Protein AF-A0A1F9SRB5-F1 (afdb_monomer)

Structure (mmCIF, N/CA/C/O backbone):
data_AF-A0A1F9SRB5-F1
#
_entry.id   AF-A0A1F9SRB5-F1
#
loop_
_atom_site.group_PDB
_atom_site.id
_atom_site.type_symbol
_atom_site.label_atom_id
_atom_site.label_alt_id
_atom_site.label_comp_id
_atom_site.label_asym_id
_atom_site.label_entity_id
_atom_site.label_seq_id
_atom_site.pdbx_PDB_ins_code
_atom_site.Cartn_x
_atom_site.Cartn_y
_atom_site.Cartn_z
_atom_site.occupancy
_atom_site.B_iso_or_equiv
_atom_site.auth_seq_id
_atom_site.auth_comp_id
_atom_site.auth_asym_id
_atom_site.auth_atom_id
_atom_site.pdbx_PDB_model_num
ATOM 1 N N . MET A 1 1 ? -21.775 -27.330 -5.303 1.00 51.72 1 MET A N 1
ATOM 2 C CA . MET A 1 1 ? -20.428 -26.714 -5.425 1.00 51.72 1 MET A CA 1
ATOM 3 C C . MET A 1 1 ? -20.431 -25.184 -5.385 1.00 51.72 1 MET A C 1
ATOM 5 O O . MET A 1 1 ? -19.602 -24.618 -4.685 1.00 51.72 1 MET A O 1
ATOM 9 N N . THR A 1 2 ? -21.364 -24.492 -6.048 1.00 59.56 2 THR A N 1
ATOM 10 C CA . THR A 1 2 ? -21.465 -23.012 -6.063 1.00 59.56 2 THR A CA 1
ATOM 11 C C . THR A 1 2 ? -21.656 -22.352 -4.689 1.00 59.56 2 THR A C 1
ATOM 13 O O . THR A 1 2 ? -21.257 -21.205 -4.511 1.00 59.56 2 THR A O 1
ATOM 16 N N . LEU A 1 3 ? -22.227 -23.059 -3.706 1.00 59.19 3 LEU A N 1
ATOM 17 C CA . LEU A 1 3 ? -22.427 -22.556 -2.337 1.00 59.19 3 LEU A CA 1
ATOM 18 C C . LEU A 1 3 ? -21.143 -22.598 -1.483 1.00 59.19 3 LEU A C 1
ATOM 20 O O . LEU A 1 3 ? -20.939 -21.716 -0.658 1.00 59.19 3 LEU A O 1
ATOM 24 N N . MET A 1 4 ? -20.245 -23.562 -1.729 1.00 62.38 4 MET A N 1
ATOM 25 C CA . MET A 1 4 ? -18.958 -23.673 -1.021 1.00 62.38 4 MET A CA 1
ATOM 26 C C . MET A 1 4 ? -17.935 -22.641 -1.513 1.00 62.38 4 MET A C 1
ATOM 28 O O . MET A 1 4 ? -17.245 -22.035 -0.701 1.00 62.38 4 MET A O 1
ATOM 32 N N . LEU A 1 5 ? -17.888 -22.373 -2.824 1.00 65.75 5 LEU A N 1
ATOM 33 C CA . LEU A 1 5 ? -16.974 -21.382 -3.416 1.00 65.75 5 LEU A CA 1
ATOM 34 C C . LEU A 1 5 ? -17.248 -19.951 -2.925 1.00 65.75 5 LEU A C 1
ATOM 36 O O . LEU A 1 5 ? -16.314 -19.184 -2.718 1.00 65.75 5 LEU A O 1
ATOM 40 N N . LYS A 1 6 ? -18.516 -19.596 -2.678 1.00 62.84 6 LYS A N 1
ATOM 41 C CA . LYS A 1 6 ? -18.910 -18.264 -2.176 1.00 62.84 6 LYS A CA 1
ATOM 42 C C . LYS A 1 6 ? -18.473 -17.995 -0.731 1.00 62.84 6 LYS A C 1
ATOM 44 O O . LYS A 1 6 ? -18.451 -16.839 -0.321 1.00 62.84 6 LYS A O 1
ATOM 49 N N . ASN A 1 7 ? -18.117 -19.041 0.016 1.00 78.56 7 ASN A N 1
ATOM 50 C CA . ASN A 1 7 ? -17.625 -18.931 1.390 1.00 78.56 7 ASN A CA 1
ATOM 51 C C . ASN A 1 7 ? -16.094 -18.841 1.473 1.00 78.56 7 ASN A C 1
ATOM 53 O O . ASN A 1 7 ? -15.558 -18.631 2.557 1.00 78.56 7 ASN A O 1
ATOM 57 N N . ILE A 1 8 ? -15.383 -18.977 0.349 1.00 87.06 8 ILE A N 1
ATOM 58 C CA . ILE A 1 8 ? -13.931 -18.802 0.298 1.00 87.06 8 ILE A CA 1
ATOM 59 C C . ILE A 1 8 ? -13.609 -17.306 0.398 1.00 87.06 8 ILE A C 1
ATOM 61 O O . ILE A 1 8 ? -14.192 -16.491 -0.318 1.00 87.06 8 ILE A O 1
ATOM 65 N N . PHE A 1 9 ? -12.672 -16.943 1.279 1.00 88.81 9 PHE A N 1
ATOM 66 C CA . PHE A 1 9 ? -12.410 -15.548 1.649 1.00 88.81 9 PHE A CA 1
ATOM 67 C C . PHE A 1 9 ? -12.128 -14.613 0.449 1.00 88.81 9 PHE A C 1
ATOM 69 O O . PHE A 1 9 ? -12.830 -13.608 0.342 1.00 88.81 9 PHE A O 1
ATOM 76 N N . PRO A 1 10 ? -11.215 -14.926 -0.498 1.00 87.88 10 PRO A N 1
ATOM 77 C CA . PRO A 1 10 ? -11.013 -14.105 -1.700 1.00 87.88 10 PRO A CA 1
ATOM 78 C C . PRO A 1 10 ? -12.287 -13.835 -2.516 1.00 87.88 10 PRO A C 1
ATOM 80 O O . PRO A 1 10 ? -12.527 -12.714 -2.959 1.00 87.88 10 PRO A O 1
ATOM 83 N N . VAL A 1 11 ? -13.141 -14.849 -2.686 1.00 88.25 11 VAL A N 1
ATOM 84 C CA . VAL A 1 11 ? -14.403 -14.729 -3.435 1.00 88.25 11 VAL A CA 1
ATOM 85 C C . VAL A 1 11 ? -15.380 -13.847 -2.661 1.00 88.25 11 VAL 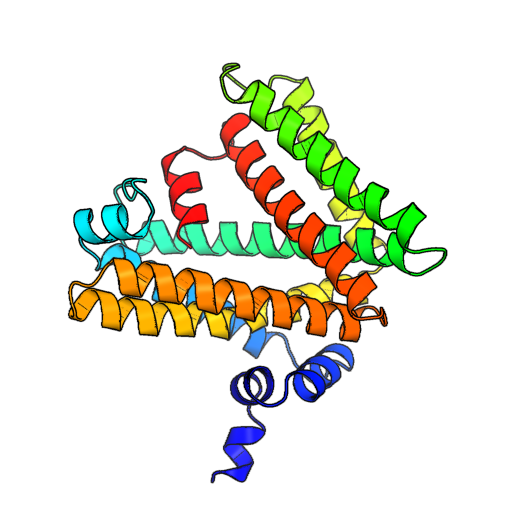A C 1
ATOM 87 O O . VAL A 1 11 ? -16.012 -12.951 -3.223 1.00 88.25 11 VAL A O 1
ATOM 90 N N . LYS A 1 12 ? -15.470 -14.055 -1.345 1.00 90.44 12 LYS A N 1
ATOM 91 C CA . LYS A 1 12 ? -16.309 -13.247 -0.462 1.00 90.44 12 LYS A CA 1
ATOM 92 C C . LYS A 1 12 ? -15.873 -11.784 -0.446 1.00 90.44 12 LYS A C 1
ATOM 94 O O . LYS A 1 12 ? -16.725 -10.908 -0.486 1.00 90.44 12 LYS A O 1
ATOM 99 N N . LEU A 1 13 ? -14.573 -11.505 -0.465 1.00 91.00 13 LEU A N 1
ATOM 100 C CA . LEU A 1 13 ? -14.032 -10.146 -0.506 1.00 91.00 13 LEU A CA 1
ATOM 101 C C . LEU A 1 13 ? -14.492 -9.364 -1.748 1.00 91.00 13 LEU A C 1
ATOM 103 O O . LEU A 1 13 ? -14.815 -8.179 -1.648 1.00 91.00 13 LEU A O 1
ATOM 107 N N . ILE A 1 14 ? -14.571 -10.029 -2.902 1.00 90.00 14 ILE A N 1
ATOM 108 C CA . ILE A 1 14 ? -15.010 -9.416 -4.162 1.00 90.00 14 ILE A CA 1
ATOM 109 C C . ILE A 1 14 ? -16.529 -9.209 -4.166 1.00 90.00 14 ILE A C 1
ATOM 111 O O . ILE A 1 14 ? -17.007 -8.100 -4.399 1.00 90.00 14 ILE A O 1
ATOM 115 N N . PHE A 1 15 ? -17.301 -10.263 -3.890 1.00 90.19 15 PHE A N 1
ATOM 116 C CA . PHE A 1 15 ? -18.754 -10.245 -4.104 1.00 90.19 15 PHE A CA 1
ATOM 117 C C . PHE A 1 15 ? -19.568 -9.821 -2.876 1.00 90.19 15 PHE A C 1
ATOM 119 O O . PHE A 1 15 ? -20.718 -9.408 -3.011 1.00 90.19 15 PHE A O 1
ATOM 126 N N . ARG A 1 16 ? -19.002 -9.940 -1.672 1.00 89.94 16 ARG A N 1
ATOM 127 C CA . ARG A 1 16 ? -19.645 -9.636 -0.382 1.00 89.94 16 ARG A CA 1
ATOM 128 C C . ARG A 1 16 ? -18.669 -8.936 0.577 1.00 89.94 16 ARG A C 1
ATOM 130 O O . ARG A 1 16 ? -18.426 -9.426 1.682 1.00 89.94 16 ARG A O 1
ATOM 137 N N . PRO A 1 17 ? -18.118 -7.770 0.190 1.00 89.19 17 PRO A N 1
ATOM 138 C CA . PRO A 1 17 ? -17.063 -7.104 0.952 1.00 89.19 17 PRO A CA 1
ATOM 139 C C . PRO A 1 17 ? -17.459 -6.780 2.394 1.00 89.19 17 PRO A C 1
ATOM 141 O O . PRO A 1 17 ? -16.623 -6.882 3.282 1.00 89.19 17 PRO A O 1
ATOM 144 N N . ALA A 1 18 ? -18.725 -6.430 2.649 1.00 87.31 18 ALA A N 1
ATOM 145 C CA . ALA A 1 18 ? -19.203 -6.168 4.006 1.00 87.31 18 ALA A CA 1
ATOM 146 C C . ALA A 1 18 ? -19.051 -7.406 4.906 1.00 87.31 18 ALA A C 1
ATOM 148 O O . ALA A 1 18 ? -18.414 -7.318 5.949 1.00 87.31 18 ALA A O 1
ATOM 149 N N . GLU A 1 19 ? -19.541 -8.570 4.461 1.00 90.06 19 GLU A N 1
ATOM 150 C CA . GLU A 1 19 ? -19.392 -9.836 5.195 1.00 90.06 19 GLU A CA 1
ATOM 151 C C . GLU A 1 19 ? -17.913 -10.201 5.391 1.00 90.06 19 GLU A C 1
ATOM 153 O O . GLU A 1 19 ? -17.512 -10.573 6.491 1.00 90.06 19 GLU A O 1
ATOM 158 N N . ALA A 1 20 ? -17.087 -10.056 4.347 1.00 92.31 20 ALA A N 1
ATOM 159 C CA . ALA A 1 20 ? -15.661 -10.379 4.409 1.00 92.31 20 ALA A CA 1
ATOM 160 C C . ALA A 1 20 ? -14.895 -9.494 5.407 1.00 92.31 20 ALA A C 1
ATOM 162 O O . ALA A 1 20 ? -14.067 -9.996 6.170 1.00 92.31 20 ALA A O 1
ATOM 163 N N . PHE A 1 21 ? -15.170 -8.185 5.430 1.00 92.38 21 PHE A N 1
ATOM 164 C CA . PHE A 1 21 ? -14.533 -7.273 6.379 1.00 92.38 21 PHE A CA 1
ATOM 165 C C . PHE A 1 21 ? -15.048 -7.477 7.803 1.00 92.38 21 PHE A C 1
ATOM 167 O O . PHE A 1 21 ? -14.239 -7.445 8.724 1.00 92.38 21 PHE A O 1
ATOM 174 N N . THR A 1 22 ? -16.334 -7.782 7.994 1.00 90.00 22 THR A N 1
ATOM 175 C CA . THR A 1 22 ? -16.882 -8.152 9.307 1.00 90.00 22 THR A CA 1
ATOM 176 C C . THR A 1 22 ? -16.222 -9.420 9.863 1.00 90.00 22 THR A C 1
ATOM 178 O O . THR A 1 22 ? -15.804 -9.455 11.018 1.00 90.00 22 THR A O 1
ATOM 181 N N . GLU A 1 23 ? -16.037 -10.459 9.044 1.00 90.56 23 GLU A N 1
ATOM 182 C CA . GLU A 1 23 ? -15.308 -11.672 9.451 1.00 90.56 23 GLU A CA 1
ATOM 183 C C . GLU A 1 23 ? -13.849 -11.393 9.819 1.00 90.56 23 GLU A C 1
ATOM 185 O O . GLU A 1 23 ? -13.313 -11.982 10.762 1.00 90.56 23 GLU A O 1
ATOM 190 N N . LEU A 1 24 ? -13.212 -10.467 9.103 1.00 91.50 24 LEU A N 1
ATOM 191 C CA . LEU A 1 24 ? -11.852 -10.032 9.384 1.00 91.50 24 LEU A CA 1
ATOM 192 C C . LEU A 1 24 ? -11.771 -9.267 10.714 1.00 91.50 24 LEU A C 1
ATOM 194 O O . LEU A 1 24 ? -10.877 -9.551 11.515 1.00 91.50 24 LEU A O 1
ATOM 198 N N . THR A 1 25 ? -12.705 -8.347 10.981 1.00 89.12 25 THR A N 1
ATOM 199 C CA . THR A 1 25 ? -12.755 -7.577 12.237 1.00 89.12 25 THR A CA 1
ATOM 200 C C . THR A 1 25 ? -13.095 -8.442 13.444 1.00 89.12 25 THR A C 1
ATOM 202 O O . THR A 1 25 ? -12.591 -8.205 14.538 1.00 89.12 25 THR A O 1
ATOM 205 N N . GLU A 1 26 ? -13.902 -9.483 13.250 1.00 89.25 26 GLU A N 1
ATOM 206 C CA . GLU A 1 26 ? -14.232 -10.463 14.290 1.00 89.25 26 GLU A CA 1
ATOM 207 C C . GLU A 1 26 ? -13.122 -11.507 14.500 1.00 89.25 26 GLU A C 1
ATOM 209 O O . GLU A 1 26 ? -13.229 -12.374 15.363 1.00 89.25 26 GLU A O 1
ATOM 214 N N . GLY A 1 27 ? -12.036 -11.442 13.722 1.00 86.00 27 GLY A N 1
ATOM 215 C CA . GLY A 1 27 ? -10.894 -12.346 13.852 1.00 86.00 27 GLY A CA 1
ATOM 216 C C . GLY A 1 27 ? -11.130 -13.751 13.293 1.00 86.00 27 GLY A C 1
ATOM 217 O O . GLY A 1 27 ? -10.262 -14.607 13.453 1.00 86.00 27 GLY A O 1
ATOM 218 N N . ARG A 1 28 ? -12.248 -13.986 12.591 1.00 88.06 28 ARG A N 1
ATOM 219 C CA . ARG A 1 28 ? -12.536 -15.264 11.916 1.00 88.06 28 ARG A CA 1
ATOM 220 C C . ARG A 1 28 ? -11.621 -15.509 10.715 1.00 88.06 28 ARG A C 1
ATOM 222 O O . ARG A 1 28 ? -11.373 -16.659 10.361 1.00 88.06 28 ARG A O 1
ATOM 229 N N . THR A 1 29 ? -11.066 -14.447 10.128 1.00 88.56 29 THR A N 1
ATOM 230 C CA . THR A 1 29 ? -10.059 -14.545 9.062 1.00 88.56 29 THR A CA 1
ATOM 231 C C . THR A 1 29 ? -8.633 -14.471 9.628 1.00 88.56 29 THR A C 1
ATOM 233 O O . THR A 1 29 ? -8.164 -13.433 10.122 1.00 88.56 29 THR A O 1
ATOM 236 N N . GLY A 1 30 ? -7.914 -15.593 9.528 1.00 90.00 30 GLY A N 1
ATOM 237 C CA . GLY A 1 30 ? -6.487 -15.694 9.850 1.00 90.00 30 GLY A CA 1
ATOM 238 C C . GLY A 1 30 ? -5.580 -14.940 8.865 1.00 90.00 30 GLY A C 1
ATOM 239 O O . GLY A 1 30 ? -6.034 -14.383 7.871 1.00 90.00 30 GLY A O 1
ATOM 240 N N . TRP A 1 31 ? -4.271 -14.929 9.130 1.00 94.06 31 TRP A N 1
ATOM 241 C CA . TRP A 1 31 ? -3.277 -14.246 8.281 1.00 94.06 31 TRP A CA 1
ATOM 242 C C . TRP A 1 31 ? -2.966 -14.962 6.962 1.00 94.06 31 TRP A C 1
ATOM 244 O O . TRP A 1 31 ? -2.452 -14.329 6.045 1.00 94.06 31 TRP A O 1
ATOM 254 N N . ALA A 1 32 ? -3.301 -16.251 6.854 1.00 94.25 32 ALA A N 1
ATOM 255 C CA . ALA A 1 32 ? -2.966 -17.070 5.692 1.00 94.25 32 ALA A CA 1
ATOM 256 C C . ALA A 1 32 ? -3.498 -16.474 4.380 1.00 94.25 32 ALA A C 1
ATOM 258 O O . ALA A 1 32 ? -2.732 -16.305 3.441 1.00 94.25 32 ALA A O 1
ATOM 259 N N . TRP A 1 33 ? -4.780 -16.095 4.329 1.00 92.88 33 TRP A N 1
ATOM 260 C CA . TRP A 1 33 ? -5.380 -15.534 3.116 1.00 92.88 33 TRP A CA 1
ATOM 261 C C . TRP A 1 33 ? -4.821 -14.158 2.723 1.00 92.88 33 TRP A C 1
ATOM 263 O O . TRP A 1 33 ? -4.398 -14.031 1.577 1.00 92.88 33 TRP A O 1
ATOM 273 N N . PRO A 1 34 ? -4.772 -13.147 3.617 1.00 94.50 34 PRO A N 1
ATOM 274 C CA . PRO A 1 34 ? -4.154 -11.861 3.298 1.00 94.50 34 PRO A CA 1
ATOM 275 C C . PRO A 1 34 ? -2.718 -11.993 2.777 1.00 94.50 34 PRO A C 1
ATOM 277 O O . PRO A 1 34 ? -2.379 -11.386 1.766 1.00 94.50 34 PRO A O 1
ATOM 280 N N . LEU A 1 35 ? -1.889 -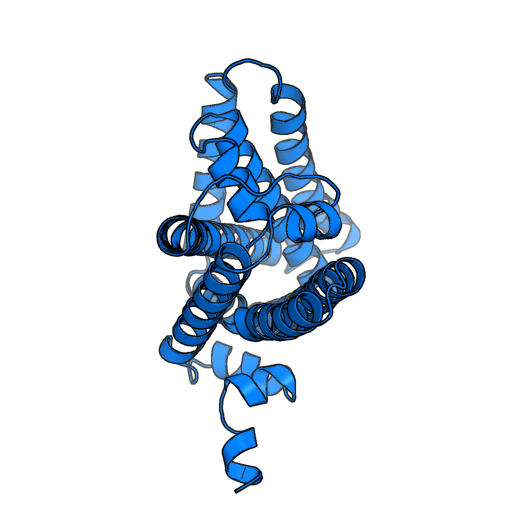12.813 3.435 1.00 95.56 35 LEU A N 1
ATOM 281 C CA . LEU A 1 35 ? -0.497 -13.019 3.030 1.00 95.56 35 LEU A CA 1
ATOM 282 C C . LEU A 1 35 ? -0.398 -13.774 1.703 1.00 95.56 35 LEU A C 1
ATOM 284 O O . LEU A 1 35 ? 0.358 -13.358 0.836 1.00 95.56 35 LEU A O 1
ATOM 288 N N . ALA A 1 36 ? -1.185 -14.836 1.512 1.00 94.38 36 ALA A N 1
ATOM 289 C CA . ALA A 1 36 ? -1.184 -15.598 0.266 1.00 94.38 36 ALA A CA 1
ATOM 290 C C . ALA A 1 36 ? -1.619 -14.742 -0.929 1.00 94.38 36 ALA A C 1
ATOM 292 O O . ALA A 1 36 ? -0.981 -14.800 -1.976 1.00 94.38 36 ALA A O 1
ATOM 293 N N . LEU A 1 37 ? -2.669 -13.926 -0.771 1.00 94.62 37 LEU A N 1
ATOM 294 C CA . LEU A 1 37 ? -3.125 -13.005 -1.814 1.00 94.62 37 LEU A CA 1
ATOM 295 C C . LEU A 1 37 ? -2.062 -11.960 -2.142 1.00 94.62 37 LEU A C 1
ATOM 297 O O . LEU A 1 37 ? -1.801 -11.717 -3.316 1.00 94.62 37 LEU A O 1
ATOM 301 N N . TYR A 1 38 ? -1.436 -11.376 -1.119 1.00 95.25 38 TYR A N 1
ATOM 302 C CA . TYR A 1 38 ? -0.356 -10.415 -1.301 1.00 95.25 38 TYR A CA 1
ATOM 303 C C . TYR A 1 38 ? 0.839 -11.030 -2.034 1.00 95.25 38 TYR A C 1
ATOM 305 O O . TYR A 1 38 ? 1.245 -10.531 -3.076 1.00 95.25 38 TYR A O 1
ATOM 313 N N . THR A 1 39 ? 1.357 -12.161 -1.553 1.00 94.19 39 THR A N 1
ATOM 314 C CA . THR A 1 39 ? 2.490 -12.838 -2.189 1.00 94.19 39 THR A CA 1
ATOM 315 C C . THR A 1 39 ? 2.162 -13.276 -3.615 1.00 94.19 39 THR A C 1
ATOM 317 O O . THR A 1 39 ? 2.989 -13.090 -4.502 1.00 94.19 39 THR A O 1
ATOM 320 N N . ALA A 1 40 ? 0.965 -13.817 -3.864 1.00 93.94 40 ALA A N 1
ATOM 321 C CA . ALA A 1 40 ? 0.547 -14.224 -5.204 1.00 93.94 40 ALA A CA 1
ATOM 322 C C . ALA A 1 40 ? 0.440 -13.035 -6.167 1.00 93.94 40 ALA A C 1
ATOM 324 O O . ALA A 1 40 ? 0.891 -13.145 -7.305 1.00 93.94 40 ALA A O 1
ATOM 325 N N . ALA A 1 41 ? -0.107 -11.903 -5.715 1.00 93.25 41 ALA A N 1
ATOM 326 C CA . ALA A 1 41 ? -0.168 -10.683 -6.512 1.00 93.25 41 ALA A CA 1
ATOM 327 C C . ALA A 1 41 ? 1.236 -10.169 -6.845 1.00 93.25 41 ALA A C 1
ATOM 329 O O . ALA A 1 41 ? 1.549 -9.982 -8.014 1.00 93.25 41 ALA A O 1
ATOM 330 N N . THR A 1 42 ? 2.125 -10.060 -5.852 1.00 92.12 42 THR A N 1
ATOM 331 C CA . THR A 1 42 ? 3.508 -9.617 -6.076 1.00 92.12 42 THR A CA 1
ATOM 332 C C . THR A 1 42 ? 4.264 -10.547 -7.026 1.00 92.12 42 THR A C 1
ATOM 334 O O . THR A 1 42 ? 5.015 -10.075 -7.877 1.00 92.12 42 THR A O 1
ATOM 337 N N . LEU A 1 43 ? 4.062 -11.867 -6.920 1.00 93.12 43 LEU A N 1
ATOM 338 C CA . LEU A 1 43 ? 4.634 -12.843 -7.853 1.00 93.12 43 LEU A CA 1
ATOM 339 C C . LEU A 1 43 ? 4.101 -12.643 -9.276 1.00 93.12 43 LEU A C 1
ATOM 341 O O . LEU A 1 43 ? 4.889 -12.657 -10.219 1.00 93.12 43 LEU A O 1
ATOM 345 N N . ALA A 1 44 ? 2.790 -12.446 -9.431 1.00 91.25 44 ALA A N 1
ATOM 346 C CA . ALA A 1 44 ? 2.168 -12.211 -10.729 1.00 91.25 44 ALA A CA 1
ATOM 347 C C . ALA A 1 44 ? 2.692 -10.921 -11.374 1.00 91.25 44 ALA A C 1
ATOM 349 O O . ALA A 1 44 ? 3.096 -10.945 -12.534 1.00 91.25 44 ALA A O 1
ATOM 350 N N . THR A 1 45 ? 2.775 -9.829 -10.614 1.00 89.69 45 THR A N 1
ATOM 351 C CA . THR A 1 45 ? 3.316 -8.555 -11.098 1.00 89.69 45 THR A CA 1
ATOM 352 C C . THR A 1 45 ? 4.799 -8.670 -11.444 1.00 89.69 45 THR A C 1
ATOM 354 O O . THR A 1 45 ? 5.212 -8.237 -12.515 1.00 89.69 45 THR A O 1
ATOM 357 N N . ALA A 1 46 ? 5.611 -9.323 -10.605 1.00 90.94 46 ALA A N 1
ATOM 358 C CA . ALA A 1 46 ? 7.028 -9.544 -10.899 1.00 90.94 46 ALA A CA 1
ATOM 359 C C . ALA A 1 46 ? 7.229 -10.395 -12.165 1.00 90.94 46 ALA A C 1
ATOM 361 O O . ALA A 1 46 ? 8.142 -10.127 -12.946 1.00 90.94 46 ALA A O 1
ATOM 362 N N . ALA A 1 47 ? 6.382 -11.407 -12.380 1.00 91.06 47 ALA A N 1
ATOM 363 C CA . ALA A 1 47 ? 6.405 -12.228 -13.588 1.00 91.06 47 ALA A CA 1
ATOM 364 C C . ALA A 1 47 ? 5.995 -11.423 -14.825 1.00 91.06 47 ALA A C 1
ATOM 366 O O . ALA A 1 47 ? 6.660 -11.518 -15.853 1.00 91.06 47 ALA A O 1
ATOM 367 N N . LEU A 1 48 ? 4.950 -10.598 -14.714 1.00 89.06 48 LEU A N 1
ATOM 368 C CA . LEU A 1 48 ? 4.488 -9.738 -15.798 1.00 89.06 48 LEU A CA 1
ATOM 369 C C . LEU A 1 48 ? 5.556 -8.715 -16.197 1.00 89.06 48 LEU A C 1
ATOM 371 O O . LEU A 1 48 ? 5.877 -8.610 -17.376 1.00 89.06 48 LEU A O 1
ATOM 375 N N . LEU A 1 49 ? 6.160 -8.028 -15.224 1.00 87.81 49 LEU A N 1
ATOM 376 C CA . LEU A 1 49 ? 7.242 -7.071 -15.467 1.00 87.81 49 LEU A CA 1
ATOM 377 C C . LEU A 1 49 ? 8.479 -7.737 -16.081 1.00 87.81 49 LEU A C 1
ATOM 379 O O . LEU A 1 49 ? 9.129 -7.145 -16.932 1.00 87.81 49 LEU A O 1
ATOM 383 N N . ALA A 1 50 ? 8.804 -8.967 -15.673 1.00 89.75 50 ALA A N 1
ATOM 384 C CA . ALA A 1 50 ? 9.936 -9.707 -16.231 1.00 89.75 50 ALA A CA 1
ATOM 385 C C . ALA A 1 50 ? 9.681 -10.239 -17.650 1.00 89.75 50 ALA A C 1
ATOM 387 O O . ALA A 1 50 ? 10.636 -10.463 -18.390 1.00 89.75 50 ALA A O 1
ATOM 388 N N . ALA A 1 51 ? 8.419 -10.481 -18.014 1.00 89.31 51 ALA A N 1
ATOM 389 C CA . ALA A 1 51 ? 8.035 -11.013 -19.318 1.00 89.31 51 ALA A CA 1
ATOM 390 C C . ALA A 1 51 ? 7.695 -9.922 -20.347 1.00 89.31 51 ALA A C 1
ATOM 392 O O . ALA A 1 51 ? 7.807 -10.162 -21.549 1.00 89.31 51 ALA A O 1
ATOM 393 N N . ALA A 1 52 ? 7.250 -8.746 -19.901 1.00 87.38 52 ALA A N 1
ATOM 394 C CA . ALA A 1 52 ? 6.838 -7.665 -20.783 1.00 87.38 52 ALA A CA 1
ATOM 395 C C . ALA A 1 52 ? 8.047 -6.987 -21.465 1.00 87.38 52 ALA A C 1
ATOM 397 O O . ALA A 1 52 ? 9.030 -6.665 -20.794 1.00 87.38 52 ALA A O 1
ATOM 398 N N . PRO A 1 53 ? 7.983 -6.707 -22.781 1.00 87.75 53 PRO A N 1
ATOM 399 C CA . PRO A 1 53 ? 8.975 -5.881 -23.461 1.00 87.75 53 PRO A CA 1
ATOM 400 C C . PRO A 1 53 ? 9.066 -4.484 -22.839 1.00 87.75 53 PRO A C 1
ATOM 402 O O . PRO A 1 53 ? 8.050 -3.905 -22.448 1.00 87.75 53 PRO A O 1
ATOM 405 N N . ALA A 1 54 ? 10.269 -3.905 -22.814 1.00 83.38 54 ALA A N 1
ATOM 406 C CA . ALA A 1 54 ? 10.490 -2.575 -22.244 1.00 83.38 54 ALA A CA 1
ATOM 407 C C . ALA A 1 54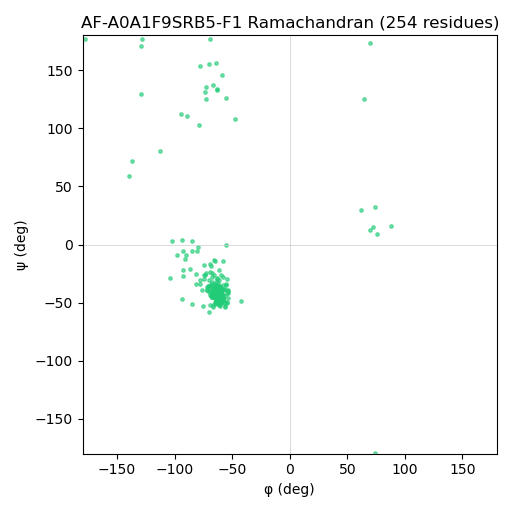 ? 9.617 -1.496 -22.908 1.00 83.38 54 ALA A C 1
ATOM 409 O O . ALA A 1 54 ? 9.040 -0.665 -22.215 1.00 83.38 54 ALA A O 1
ATOM 410 N N . GLU A 1 55 ? 9.446 -1.580 -24.229 1.00 85.69 55 GLU A N 1
ATOM 411 C CA . GLU A 1 55 ? 8.607 -0.683 -25.037 1.00 85.69 55 GLU A CA 1
ATOM 412 C C . GLU A 1 55 ? 7.127 -0.737 -24.623 1.00 85.69 55 GLU A C 1
ATOM 414 O O . GLU A 1 55 ? 6.449 0.288 -24.557 1.00 85.69 55 GLU A O 1
ATOM 419 N N . PHE A 1 56 ? 6.626 -1.934 -24.295 1.00 86.31 56 PHE A N 1
ATOM 420 C CA . PHE A 1 56 ? 5.253 -2.118 -23.827 1.00 86.31 56 PHE A CA 1
ATOM 421 C C . PHE A 1 56 ? 5.049 -1.456 -22.463 1.00 86.31 56 PHE A C 1
ATOM 423 O O . PHE A 1 56 ? 4.060 -0.754 -22.245 1.00 86.31 56 PHE A O 1
ATOM 430 N N . LEU A 1 57 ? 6.000 -1.662 -21.550 1.00 81.94 57 LEU A N 1
ATOM 431 C CA . LEU A 1 57 ? 5.955 -1.077 -20.215 1.00 81.94 57 LEU A CA 1
ATOM 432 C C . LEU A 1 57 ? 6.105 0.444 -20.259 1.00 81.94 57 LEU A C 1
ATOM 434 O O . LEU A 1 57 ? 5.371 1.121 -19.554 1.00 81.94 57 LEU A O 1
ATOM 438 N N . GLU A 1 58 ? 6.983 0.984 -21.104 1.00 82.38 58 GLU A N 1
ATOM 439 C CA . GLU A 1 58 ? 7.170 2.429 -21.276 1.00 82.38 58 GLU A CA 1
ATOM 440 C C . GLU A 1 58 ? 5.902 3.112 -21.816 1.00 82.38 58 GLU A C 1
ATOM 442 O O . GLU A 1 58 ? 5.477 4.150 -21.298 1.00 82.38 58 GLU A O 1
ATOM 447 N N . ALA A 1 59 ? 5.240 2.492 -22.800 1.00 82.06 59 ALA A N 1
ATOM 448 C CA . ALA A 1 59 ? 3.959 2.965 -23.319 1.00 82.06 59 ALA A CA 1
ATOM 449 C C . ALA A 1 59 ? 2.843 2.893 -22.256 1.00 82.06 59 ALA A C 1
ATOM 451 O O . ALA A 1 59 ? 2.036 3.816 -22.127 1.00 82.06 59 ALA A O 1
ATOM 452 N N . GLY A 1 60 ? 2.818 1.825 -21.450 1.00 74.81 60 GLY A N 1
ATOM 453 C CA . GLY A 1 60 ? 1.837 1.631 -20.379 1.00 74.81 60 GLY A CA 1
ATOM 454 C C . GLY A 1 60 ? 2.063 2.505 -19.135 1.00 74.81 60 GLY A C 1
ATOM 455 O O . GLY A 1 60 ? 1.098 2.876 -18.467 1.00 74.81 60 GLY A O 1
ATOM 456 N N . SER A 1 61 ? 3.312 2.872 -18.831 1.00 67.94 61 SER A N 1
ATOM 457 C CA . SER A 1 61 ? 3.723 3.584 -17.607 1.00 67.94 61 SER A CA 1
ATOM 458 C C . SER A 1 61 ? 3.774 5.111 -17.749 1.00 67.94 61 SER A C 1
ATOM 460 O O . SER A 1 61 ? 4.170 5.807 -16.813 1.00 67.94 61 SER A O 1
ATOM 462 N N . GLY A 1 62 ? 3.378 5.655 -18.905 1.00 64.31 62 GLY A N 1
ATOM 463 C CA . GLY A 1 62 ? 3.443 7.095 -19.169 1.00 64.31 62 GLY A CA 1
ATOM 464 C C . GLY A 1 62 ? 4.864 7.612 -19.414 1.00 64.31 62 GLY A C 1
ATOM 465 O O . GLY A 1 62 ? 5.151 8.757 -19.069 1.00 64.31 62 GLY A O 1
ATOM 466 N N . GLY A 1 63 ? 5.738 6.786 -20.001 1.00 59.78 63 GLY A N 1
ATOM 467 C CA . GLY A 1 63 ? 7.096 7.174 -20.394 1.00 59.78 63 GLY A CA 1
ATOM 468 C C . GLY A 1 63 ? 8.157 6.998 -19.306 1.00 59.78 63 GLY A C 1
ATOM 469 O O . GLY A 1 63 ? 9.238 7.574 -19.412 1.00 59.78 63 GLY A O 1
ATOM 470 N N . LEU A 1 64 ? 7.872 6.234 -18.245 1.00 61.53 64 LEU A N 1
ATOM 471 C CA . LEU A 1 64 ? 8.893 5.825 -17.280 1.00 61.53 64 LEU A CA 1
ATOM 472 C C . LEU A 1 64 ? 9.513 4.504 -17.757 1.00 61.53 64 LEU A C 1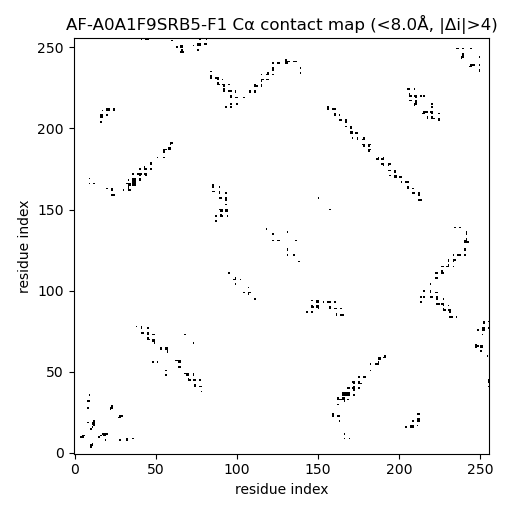
ATOM 474 O O . LEU A 1 64 ? 8.825 3.478 -17.713 1.00 61.53 64 LEU A O 1
ATOM 478 N N . PRO A 1 65 ? 10.783 4.494 -18.205 1.00 62.38 65 PRO A N 1
ATOM 479 C CA . PRO A 1 65 ? 11.410 3.265 -18.666 1.00 62.38 65 PRO A CA 1
ATOM 480 C C . PRO A 1 65 ? 11.491 2.273 -17.497 1.00 62.38 65 PRO A C 1
ATOM 482 O O . PRO A 1 65 ? 11.900 2.666 -16.397 1.00 62.38 65 PRO A O 1
ATOM 485 N N . PRO A 1 66 ? 11.105 0.999 -17.692 1.00 66.19 66 PRO A N 1
ATOM 486 C CA . PRO A 1 66 ? 11.255 0.003 -16.648 1.00 66.19 66 PRO A CA 1
ATOM 487 C C . PRO A 1 66 ? 12.748 -0.162 -16.342 1.00 66.19 66 PRO A C 1
ATOM 489 O O . PRO A 1 66 ? 13.570 -0.271 -17.257 1.00 66.19 66 PRO A O 1
ATOM 492 N N . PRO A 1 67 ? 13.142 -0.180 -15.065 1.00 69.94 67 PRO A N 1
ATOM 493 C CA . PRO A 1 67 ? 14.534 -0.387 -14.720 1.00 69.94 67 PRO A CA 1
ATOM 494 C C . PRO A 1 67 ? 14.948 -1.805 -15.111 1.00 69.94 67 PRO A C 1
ATOM 496 O O . PRO A 1 67 ? 14.216 -2.778 -14.890 1.00 69.94 67 PRO A O 1
ATOM 499 N N . ALA A 1 68 ? 16.146 -1.911 -15.687 1.00 71.31 68 ALA A N 1
ATOM 500 C CA . ALA A 1 68 ? 16.716 -3.184 -16.095 1.00 71.31 68 ALA A CA 1
ATOM 501 C C . ALA A 1 68 ? 16.759 -4.150 -14.903 1.00 71.31 68 ALA A C 1
ATOM 503 O O . ALA A 1 68 ? 17.292 -3.834 -13.837 1.00 71.31 68 ALA A O 1
ATOM 504 N N . GLY A 1 69 ? 16.179 -5.330 -15.082 1.00 77.19 69 GLY A N 1
ATOM 505 C CA . GLY A 1 69 ? 16.075 -6.333 -14.039 1.00 77.19 69 GLY A CA 1
ATOM 506 C C . GLY A 1 69 ? 15.402 -7.595 -14.552 1.00 77.19 69 GLY A C 1
ATOM 507 O O . GLY A 1 69 ? 14.984 -7.680 -15.702 1.00 77.19 69 GLY A O 1
ATOM 508 N N . GLY A 1 70 ? 15.325 -8.595 -13.684 1.00 86.50 70 GLY A N 1
ATOM 509 C CA . GLY A 1 70 ? 14.583 -9.822 -13.944 1.00 86.50 70 GLY A CA 1
ATOM 510 C 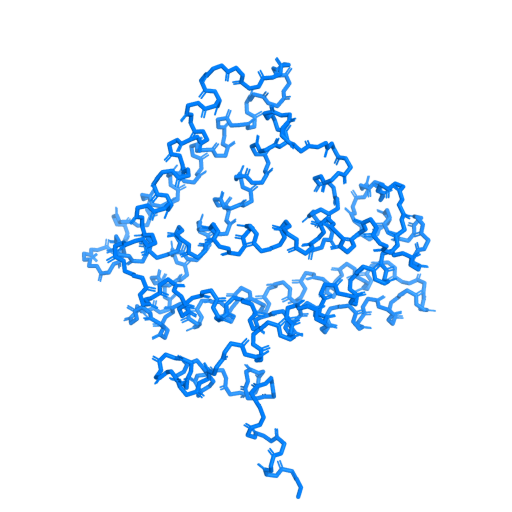C . GLY A 1 70 ? 13.637 -10.127 -12.795 1.00 86.50 70 GLY A C 1
ATOM 511 O O . GLY A 1 70 ? 13.658 -9.457 -11.761 1.00 86.50 70 GLY A O 1
ATOM 512 N N . PHE A 1 71 ? 12.862 -11.198 -12.950 1.00 89.44 71 PHE A N 1
ATOM 513 C CA . PHE A 1 71 ? 11.855 -11.647 -11.987 1.00 89.44 71 PHE A CA 1
ATOM 514 C C . PHE A 1 71 ? 12.314 -11.576 -10.521 1.00 89.44 71 PHE A C 1
ATOM 516 O O . PHE A 1 71 ? 11.619 -11.009 -9.682 1.00 89.44 71 PHE A O 1
ATOM 523 N N . ALA A 1 72 ? 13.504 -12.102 -10.210 1.00 90.44 72 ALA A N 1
ATOM 524 C CA . ALA A 1 72 ? 14.026 -12.122 -8.844 1.00 90.44 72 ALA A CA 1
ATOM 525 C C . ALA A 1 72 ? 14.260 -10.712 -8.274 1.00 90.44 72 ALA A C 1
ATOM 527 O O . ALA A 1 72 ? 13.942 -10.464 -7.114 1.00 90.44 72 ALA A O 1
ATOM 528 N N . VAL A 1 73 ? 14.769 -9.778 -9.085 1.00 87.12 73 VAL A N 1
ATOM 529 C CA . VAL A 1 73 ? 15.004 -8.382 -8.673 1.00 87.12 73 VAL A CA 1
ATOM 530 C C . VAL A 1 73 ? 13.678 -7.688 -8.380 1.00 87.12 73 VAL A C 1
ATOM 532 O O . VAL A 1 73 ? 13.551 -7.006 -7.363 1.00 87.12 73 VAL A O 1
ATOM 535 N N . TYR A 1 74 ? 12.681 -7.897 -9.240 1.00 87.31 74 TYR A N 1
ATOM 536 C CA . TYR A 1 74 ? 11.349 -7.318 -9.087 1.00 87.31 74 TYR A CA 1
ATOM 537 C C . TYR A 1 74 ? 10.632 -7.893 -7.866 1.00 87.31 74 TYR A C 1
ATOM 539 O O . TYR A 1 74 ? 10.100 -7.139 -7.060 1.00 87.31 74 TYR A O 1
ATOM 547 N N . LEU A 1 75 ? 10.715 -9.205 -7.643 1.00 88.69 75 LEU A N 1
ATOM 548 C CA . LEU A 1 75 ? 10.124 -9.856 -6.477 1.00 88.69 75 LEU A CA 1
ATOM 549 C C . LEU A 1 75 ? 10.772 -9.403 -5.159 1.00 88.69 75 LEU A C 1
ATOM 551 O O . LEU A 1 75 ? 10.066 -9.036 -4.221 1.00 88.69 75 LEU A O 1
ATOM 555 N N . ILE A 1 76 ? 12.108 -9.411 -5.084 1.00 88.62 76 ILE A N 1
ATOM 556 C CA . ILE A 1 76 ? 12.859 -9.034 -3.873 1.00 88.62 76 ILE A CA 1
ATOM 557 C C . ILE A 1 76 ? 12.704 -7.543 -3.563 1.00 88.62 76 ILE A C 1
ATOM 559 O O . ILE A 1 76 ? 12.823 -7.153 -2.409 1.00 88.62 76 ILE A O 1
ATOM 563 N N . THR A 1 77 ? 12.410 -6.714 -4.563 1.00 85.06 77 THR A N 1
ATOM 564 C CA . THR A 1 77 ? 12.152 -5.282 -4.375 1.00 85.06 77 THR A CA 1
ATOM 565 C C . THR A 1 77 ? 10.692 -5.011 -4.008 1.00 85.06 77 THR A C 1
ATOM 567 O O . THR A 1 77 ? 10.407 -4.348 -3.009 1.00 85.06 77 THR A O 1
ATOM 570 N N . GLY A 1 78 ? 9.761 -5.553 -4.793 1.00 83.44 78 GLY A N 1
ATOM 571 C CA . GLY A 1 78 ? 8.327 -5.309 -4.666 1.00 83.44 78 GLY A CA 1
ATOM 572 C C . GLY A 1 78 ? 7.727 -5.871 -3.384 1.00 83.44 78 GLY A C 1
ATOM 573 O O . GLY A 1 78 ? 6.882 -5.230 -2.766 1.00 83.44 78 GLY A O 1
ATOM 574 N N . LEU A 1 79 ? 8.189 -7.040 -2.932 1.00 88.50 79 LEU A N 1
ATOM 575 C CA . LEU A 1 79 ? 7.646 -7.690 -1.739 1.00 88.50 79 LEU A CA 1
ATOM 576 C C . LEU A 1 79 ? 7.935 -6.914 -0.436 1.00 88.50 79 LEU A C 1
ATOM 578 O O . LEU A 1 79 ? 7.002 -6.596 0.296 1.00 88.50 79 LEU A O 1
ATOM 582 N N . PRO A 1 80 ? 9.181 -6.547 -0.093 1.00 88.94 80 PRO A N 1
ATOM 583 C CA . PRO A 1 80 ? 9.418 -5.729 1.093 1.00 88.94 80 PRO A CA 1
ATOM 584 C C . PRO A 1 80 ? 8.926 -4.288 0.918 1.00 88.94 80 PRO A C 1
ATOM 586 O O . PRO A 1 80 ? 8.424 -3.708 1.881 1.00 88.94 80 PRO A O 1
ATOM 589 N N . GLY A 1 81 ? 9.028 -3.707 -0.282 1.00 86.94 81 GLY A N 1
ATOM 590 C CA . GLY A 1 81 ? 8.583 -2.334 -0.520 1.00 86.94 81 GLY A CA 1
ATOM 591 C C . GLY A 1 81 ? 7.065 -2.172 -0.421 1.00 86.94 81 GLY A C 1
ATOM 592 O O . GLY A 1 81 ? 6.593 -1.277 0.280 1.00 86.94 81 GLY A O 1
ATOM 593 N N . GLY A 1 82 ? 6.293 -3.084 -1.017 1.00 89.06 82 GLY A N 1
ATOM 594 C CA . GLY A 1 82 ? 4.835 -3.099 -0.898 1.00 89.06 82 GLY A CA 1
ATOM 595 C C . GLY A 1 82 ? 4.365 -3.361 0.537 1.00 89.06 82 GLY A C 1
ATOM 596 O O . GLY A 1 82 ? 3.418 -2.722 0.998 1.00 89.06 82 GLY A O 1
ATOM 597 N N . LEU A 1 83 ? 5.061 -4.219 1.296 1.00 93.12 83 LEU A N 1
ATOM 598 C CA . LEU A 1 83 ? 4.795 -4.394 2.728 1.00 93.12 83 LEU A CA 1
ATOM 599 C C . LEU A 1 83 ? 5.068 -3.111 3.514 1.00 93.12 83 LEU A C 1
ATOM 601 O O . LEU A 1 83 ? 4.223 -2.698 4.307 1.00 93.12 83 LEU A O 1
ATOM 605 N N . ALA A 1 84 ? 6.215 -2.462 3.295 1.00 91.88 84 ALA A N 1
ATOM 606 C CA . ALA A 1 84 ? 6.550 -1.206 3.960 1.00 91.88 84 ALA A CA 1
ATOM 607 C C . ALA A 1 84 ? 5.495 -0.126 3.672 1.00 91.88 84 ALA A C 1
ATOM 609 O O . ALA A 1 84 ? 5.026 0.541 4.597 1.00 91.88 84 ALA A O 1
ATOM 610 N N . PHE A 1 85 ? 5.055 -0.021 2.414 1.00 92.19 85 PHE A N 1
ATOM 611 C CA . PHE A 1 85 ? 3.970 0.865 2.008 1.00 92.19 85 PHE A CA 1
ATOM 612 C C . PHE A 1 85 ? 2.656 0.531 2.725 1.00 92.19 85 PHE A C 1
ATOM 614 O O . PHE A 1 85 ? 2.015 1.426 3.280 1.00 92.19 85 PHE A O 1
ATOM 621 N N . ALA A 1 86 ? 2.260 -0.745 2.761 1.00 94.06 86 ALA A N 1
ATOM 622 C CA . ALA A 1 86 ? 1.028 -1.192 3.405 1.00 94.06 86 ALA A CA 1
ATOM 623 C C . ALA A 1 86 ? 1.039 -0.920 4.917 1.00 94.06 86 ALA A C 1
ATOM 625 O O . ALA A 1 86 ? 0.077 -0.363 5.451 1.00 94.06 86 ALA A O 1
ATOM 626 N N . PHE A 1 87 ? 2.134 -1.254 5.607 1.00 95.31 87 PHE A N 1
ATOM 627 C CA . PHE A 1 87 ? 2.289 -1.005 7.040 1.00 95.31 87 PHE A CA 1
ATOM 628 C C . PHE A 1 87 ? 2.245 0.491 7.356 1.00 95.31 87 PHE A C 1
ATOM 630 O O . PHE A 1 87 ? 1.476 0.913 8.221 1.00 95.31 87 PHE A O 1
ATOM 637 N N . PHE A 1 88 ? 3.001 1.311 6.623 1.00 95.25 88 PHE A N 1
ATOM 638 C CA . PHE A 1 88 ? 3.021 2.755 6.843 1.00 95.25 88 PHE A CA 1
ATOM 639 C C . PHE A 1 88 ? 1.660 3.403 6.533 1.00 95.25 88 PHE A C 1
ATOM 641 O O . PHE A 1 88 ? 1.156 4.198 7.330 1.00 95.25 88 PHE A O 1
ATOM 648 N N . SER A 1 89 ? 1.004 2.995 5.441 1.00 96.19 89 SER A N 1
ATOM 649 C CA . SER A 1 89 ? -0.355 3.435 5.090 1.00 96.19 89 SER A CA 1
ATOM 650 C C . SER A 1 89 ? -1.360 3.102 6.189 1.00 96.19 89 SER A C 1
ATOM 652 O O . SER A 1 89 ? -2.135 3.961 6.607 1.00 96.19 89 SER A O 1
ATOM 654 N N . CYS A 1 90 ? -1.348 1.866 6.696 1.00 97.00 90 CYS A N 1
ATOM 655 C CA . CYS A 1 90 ? -2.274 1.429 7.741 1.00 97.00 90 CYS A CA 1
ATOM 656 C C . CYS A 1 90 ? -2.014 2.138 9.075 1.00 97.00 90 CYS A C 1
ATOM 658 O O . CYS A 1 90 ? -2.960 2.444 9.805 1.00 97.00 90 CYS A O 1
ATOM 660 N N . ALA A 1 91 ? -0.755 2.439 9.388 1.00 96.31 91 ALA A N 1
ATOM 661 C CA . ALA A 1 91 ? -0.377 3.195 10.573 1.00 96.31 91 ALA A CA 1
ATOM 662 C C . ALA A 1 91 ? -0.926 4.632 10.521 1.00 96.31 91 ALA A C 1
ATOM 664 O O . ALA A 1 91 ? -1.614 5.069 11.449 1.00 96.31 91 ALA A O 1
ATOM 665 N N . LEU A 1 92 ? -0.720 5.334 9.398 1.00 95.75 92 LEU A N 1
ATOM 666 C CA . LEU A 1 92 ? -1.300 6.660 9.165 1.00 95.75 92 LEU A CA 1
ATOM 667 C C . LEU A 1 92 ? -2.828 6.625 9.188 1.00 95.75 92 LEU A C 1
ATOM 669 O O . LEU A 1 92 ? -3.450 7.455 9.847 1.00 95.75 92 LEU A O 1
ATOM 673 N N . LEU A 1 93 ? -3.436 5.639 8.526 1.00 96.50 93 LEU A N 1
ATOM 674 C CA . LEU A 1 93 ? -4.885 5.459 8.495 1.00 96.50 93 LEU A CA 1
ATOM 675 C C . LEU A 1 93 ? -5.461 5.281 9.902 1.00 96.50 93 LEU A C 1
ATOM 677 O O . LEU A 1 93 ? -6.456 5.918 10.235 1.00 96.50 93 LEU A O 1
ATOM 681 N N . THR A 1 94 ? -4.815 4.480 10.750 1.00 95.75 94 THR A N 1
ATOM 682 C CA . THR A 1 94 ? -5.215 4.291 12.154 1.00 95.75 94 THR A CA 1
ATOM 683 C C . THR A 1 94 ? -5.155 5.616 12.923 1.00 95.75 94 THR A C 1
ATOM 685 O O . THR A 1 94 ? -6.108 5.995 13.612 1.00 95.75 94 THR A O 1
ATOM 688 N N . GLY A 1 95 ? -4.069 6.376 12.744 1.00 92.25 95 GLY A N 1
ATOM 689 C CA . GLY A 1 95 ? -3.896 7.699 13.344 1.00 92.25 95 GLY A CA 1
ATOM 690 C C . GLY A 1 95 ? -4.964 8.694 12.890 1.00 92.25 95 GLY A C 1
ATOM 691 O O . GLY A 1 95 ? -5.657 9.288 13.721 1.00 92.25 95 GLY A O 1
ATOM 692 N N . PHE A 1 96 ? -5.160 8.838 11.581 1.00 94.44 96 PHE A N 1
ATOM 693 C CA . PHE A 1 96 ? -6.150 9.743 10.997 1.00 94.44 96 PHE A CA 1
ATOM 694 C C . PHE A 1 96 ? -7.580 9.342 11.353 1.00 94.44 96 PHE A C 1
ATOM 696 O O . PHE A 1 96 ? -8.388 10.210 11.685 1.00 94.44 96 PHE A O 1
ATOM 703 N N . ALA A 1 97 ? -7.889 8.045 11.385 1.00 93.56 97 ALA A N 1
ATOM 704 C CA . ALA A 1 97 ? -9.184 7.548 11.829 1.00 93.56 97 ALA A CA 1
ATOM 705 C C . ALA A 1 97 ? -9.486 7.964 13.276 1.00 93.56 97 ALA A C 1
ATOM 707 O O . ALA A 1 97 ? -10.607 8.377 13.575 1.00 93.56 97 ALA A O 1
ATOM 708 N N . SER A 1 98 ? -8.488 7.932 14.168 1.00 91.56 98 SER A N 1
ATOM 709 C CA . SER A 1 98 ? -8.661 8.377 15.558 1.00 91.56 98 SER A CA 1
ATOM 710 C C . SER A 1 98 ? -8.999 9.873 15.656 1.00 91.56 98 SER A C 1
ATOM 712 O O . SER A 1 98 ? -9.913 10.258 16.389 1.00 91.56 98 SER A O 1
ATOM 714 N N . VAL A 1 99 ? -8.336 10.715 14.854 1.00 89.88 99 VAL A N 1
ATOM 715 C CA . VAL A 1 99 ? -8.598 12.162 14.766 1.00 89.88 99 VAL A CA 1
ATOM 716 C C . VAL A 1 99 ? -9.990 12.423 14.199 1.00 89.88 99 VAL A C 1
ATOM 718 O O . VAL A 1 99 ? -10.725 13.284 14.687 1.00 89.88 99 VAL A O 1
ATOM 721 N N . LEU A 1 100 ? -10.382 11.662 13.183 1.00 91.81 100 LEU A N 1
ATOM 722 C CA . LEU A 1 100 ? -11.647 11.821 12.480 1.00 91.81 100 LEU A CA 1
ATOM 723 C C . LEU A 1 100 ? -12.814 11.102 13.163 1.00 91.81 100 LEU A C 1
ATOM 725 O O . LEU A 1 100 ? -13.923 11.161 12.642 1.00 91.81 100 LEU A O 1
ATOM 729 N N . ARG A 1 101 ? -12.624 10.470 14.326 1.00 90.31 101 ARG A N 1
ATOM 730 C CA . ARG A 1 101 ? -13.692 9.735 15.025 1.00 90.31 101 ARG A CA 1
ATOM 731 C C . ARG A 1 101 ? -14.789 10.639 15.578 1.00 90.31 101 ARG A C 1
ATOM 733 O O . ARG A 1 101 ? -15.954 10.261 15.583 1.00 90.31 101 ARG A O 1
ATOM 740 N N . THR A 1 102 ? -14.439 11.846 16.013 1.00 86.62 102 THR A N 1
ATOM 741 C CA . THR A 1 102 ? -15.365 12.774 16.681 1.00 86.62 102 THR A CA 1
ATOM 742 C C . THR A 1 102 ? -15.343 14.167 16.049 1.00 86.62 102 THR A C 1
ATOM 744 O O . THR A 1 102 ? -14.520 14.462 15.182 1.00 86.62 102 THR A O 1
ATOM 747 N N . GLY A 1 103 ? -16.277 15.033 16.451 1.00 86.50 103 GLY A N 1
ATOM 748 C CA . GLY A 1 103 ? -16.341 16.434 16.016 1.00 86.50 103 GLY A CA 1
ATOM 749 C C . GLY A 1 103 ? -16.834 16.645 14.579 1.00 86.50 103 GLY A C 1
ATOM 750 O O . GLY A 1 103 ? -17.174 15.699 13.865 1.00 86.50 103 GLY A O 1
ATOM 751 N N . ARG A 1 104 ? -16.894 17.912 14.146 1.00 85.44 104 ARG A N 1
ATOM 752 C CA . ARG A 1 104 ? -17.344 18.288 12.795 1.00 85.44 104 ARG A CA 1
ATOM 753 C C . ARG A 1 104 ? -16.291 17.918 11.755 1.00 85.44 104 ARG A C 1
ATOM 755 O O . ARG A 1 104 ? -15.151 18.366 11.843 1.00 85.44 104 ARG A O 1
ATOM 762 N N . LEU A 1 105 ? -16.698 17.142 10.751 1.00 82.88 105 LEU A N 1
ATOM 763 C CA . LEU A 1 105 ? -15.800 16.629 9.716 1.00 82.88 105 LEU A CA 1
ATOM 764 C C . LEU A 1 105 ? -15.075 17.761 8.972 1.00 82.88 105 LEU A C 1
ATOM 766 O O . LEU A 1 105 ? -13.856 17.721 8.867 1.00 82.88 105 LEU A O 1
ATOM 770 N N . MET A 1 106 ? -15.797 18.814 8.571 1.00 83.88 106 MET A N 1
ATOM 771 C CA . MET A 1 106 ? -15.235 19.963 7.838 1.00 83.88 106 MET A CA 1
ATOM 772 C C . MET A 1 106 ? -14.048 20.634 8.544 1.00 83.88 106 MET A C 1
ATOM 774 O O . MET A 1 106 ? -13.167 21.155 7.876 1.00 83.88 106 MET A O 1
ATOM 778 N N . LEU A 1 107 ? -13.998 20.595 9.880 1.00 83.31 107 LEU A N 1
ATOM 779 C CA . LEU A 1 107 ? -12.900 21.183 10.655 1.00 83.31 107 LEU A CA 1
ATOM 780 C C . LEU A 1 107 ? -11.722 20.223 10.840 1.00 83.31 107 LEU A C 1
ATOM 782 O O . LEU A 1 107 ? -10.617 20.662 11.139 1.00 83.31 107 LEU A O 1
ATOM 786 N N . ARG A 1 108 ? -11.947 18.913 10.693 1.00 86.38 108 ARG A N 1
ATOM 787 C CA . ARG A 1 108 ? -10.933 17.890 10.973 1.00 86.38 108 ARG A CA 1
ATOM 788 C C . ARG A 1 108 ? -10.300 17.281 9.732 1.00 86.38 108 ARG A C 1
ATOM 790 O O . ARG A 1 108 ? -9.140 16.912 9.814 1.00 86.38 108 ARG A O 1
ATOM 797 N N . VAL A 1 109 ? -11.001 17.209 8.598 1.00 86.62 109 VAL A N 1
ATOM 798 C CA . VAL A 1 109 ? -10.422 16.747 7.316 1.00 86.62 109 VAL A CA 1
ATOM 799 C C . VAL A 1 109 ? -9.213 17.571 6.865 1.00 86.62 109 VAL A C 1
ATOM 801 O O . VAL A 1 109 ? -8.254 16.966 6.374 1.00 86.62 109 VAL A O 1
ATOM 804 N N . PRO A 1 110 ? -9.186 18.909 7.048 1.00 89.75 110 PRO A N 1
ATOM 805 C CA . PRO A 1 110 ? -8.012 19.689 6.688 1.00 89.75 110 PRO A CA 1
ATOM 806 C C . PRO A 1 110 ? -6.748 19.229 7.412 1.00 89.75 110 PRO A C 1
ATOM 808 O O . PRO A 1 110 ? -5.675 19.367 6.848 1.00 89.75 110 PRO A O 1
ATOM 811 N N . LEU A 1 111 ? -6.844 18.641 8.612 1.00 88.88 111 LEU A N 1
ATOM 812 C CA . LEU A 1 111 ? -5.665 18.278 9.395 1.00 88.88 111 LEU A CA 1
ATOM 813 C C . LEU A 1 111 ? -4.873 17.099 8.782 1.00 88.88 111 LEU A C 1
ATOM 815 O O . LEU A 1 111 ? -3.711 17.320 8.444 1.00 88.88 111 LEU A O 1
ATOM 819 N N . PRO A 1 112 ? -5.439 15.889 8.557 1.00 87.69 112 PRO A N 1
ATOM 820 C CA . PRO A 1 112 ? -4.743 14.819 7.834 1.00 87.69 112 PRO A CA 1
ATOM 821 C C . PRO A 1 112 ? -4.248 15.256 6.457 1.00 87.69 112 PRO A C 1
ATOM 823 O O . PRO A 1 112 ? -3.117 14.968 6.080 1.00 87.69 112 PRO A O 1
ATOM 826 N N . THR A 1 113 ? -5.082 16.002 5.730 1.00 88.75 113 THR A N 1
ATOM 827 C CA . THR A 1 113 ? -4.759 16.465 4.376 1.00 88.75 113 THR A CA 1
ATOM 828 C C . THR A 1 113 ? -3.579 17.435 4.386 1.00 88.75 113 THR A C 1
ATOM 830 O O . THR A 1 113 ? -2.654 17.274 3.596 1.00 88.75 113 THR A O 1
ATOM 833 N N . ALA A 1 114 ? -3.569 18.409 5.302 1.00 88.19 114 ALA A N 1
ATOM 834 C CA . ALA A 1 114 ? -2.488 19.378 5.432 1.00 88.19 114 ALA A CA 1
ATOM 835 C C . ALA A 1 114 ? -1.186 18.715 5.880 1.00 88.19 114 ALA A C 1
ATOM 837 O O . ALA A 1 114 ? -0.147 19.015 5.309 1.00 88.19 114 ALA A O 1
ATOM 838 N N . ILE A 1 115 ? -1.225 17.789 6.846 1.00 89.31 115 ILE A N 1
ATOM 839 C CA . ILE A 1 115 ? -0.025 17.062 7.294 1.00 89.31 115 ILE A CA 1
ATOM 840 C C . ILE A 1 115 ? 0.599 16.297 6.122 1.00 89.31 115 ILE A C 1
ATOM 842 O O . ILE A 1 115 ? 1.795 16.441 5.864 1.00 89.31 115 ILE A O 1
ATOM 846 N N . THR A 1 116 ? -0.212 15.541 5.378 1.00 89.94 116 THR A N 1
ATOM 847 C CA . THR A 1 116 ? 0.253 14.809 4.196 1.00 89.94 116 THR A CA 1
ATOM 848 C C . THR A 1 116 ? 0.787 15.753 3.117 1.00 89.94 116 THR A C 1
ATOM 850 O O . THR A 1 116 ? 1.859 15.506 2.567 1.00 89.94 116 THR A O 1
ATOM 853 N N . ALA A 1 117 ? 0.083 16.853 2.832 1.00 90.25 117 ALA A N 1
ATOM 854 C CA . ALA A 1 117 ? 0.496 17.823 1.822 1.00 90.25 117 ALA A CA 1
ATOM 855 C C . ALA A 1 117 ? 1.816 18.510 2.197 1.00 90.25 117 ALA A C 1
ATOM 857 O O . ALA A 1 117 ? 2.729 18.553 1.380 1.00 90.25 117 ALA A O 1
ATOM 858 N N . ILE A 1 118 ? 1.948 18.999 3.434 1.00 90.81 118 ILE A N 1
ATOM 859 C CA . ILE A 1 118 ? 3.172 19.642 3.935 1.00 90.81 118 ILE A CA 1
ATOM 860 C C . ILE A 1 118 ? 4.355 18.681 3.815 1.00 90.81 118 ILE A C 1
ATOM 862 O O . ILE A 1 118 ? 5.409 19.070 3.315 1.00 90.81 118 ILE A O 1
ATOM 866 N N . TYR A 1 119 ? 4.174 17.424 4.228 1.00 90.88 119 TYR A N 1
ATOM 867 C CA . TYR A 1 119 ? 5.215 16.406 4.129 1.00 90.88 119 TYR A CA 1
ATOM 868 C C . TYR A 1 119 ? 5.620 16.141 2.669 1.00 90.88 119 TYR A C 1
ATOM 870 O O . TYR A 1 119 ? 6.808 16.147 2.347 1.00 90.88 119 TYR A O 1
ATOM 878 N N . ALA A 1 120 ? 4.649 15.982 1.766 1.00 89.62 120 ALA A N 1
ATOM 879 C CA . ALA A 1 120 ? 4.911 15.780 0.343 1.00 89.62 120 ALA A CA 1
ATOM 880 C C . ALA A 1 120 ? 5.641 16.979 -0.286 1.00 89.62 120 ALA A C 1
ATOM 882 O O . ALA A 1 120 ? 6.702 16.809 -0.887 1.00 89.62 120 ALA A O 1
ATOM 883 N N . PHE A 1 121 ? 5.128 18.200 -0.095 1.00 89.44 121 PHE A N 1
ATOM 884 C CA . PHE A 1 121 ? 5.736 19.419 -0.633 1.00 89.44 121 PHE A CA 1
ATOM 885 C C . PHE A 1 121 ? 7.153 19.644 -0.104 1.00 89.44 121 PHE A C 1
ATOM 887 O O . PHE A 1 121 ? 8.022 20.077 -0.859 1.00 89.44 121 PHE A O 1
ATOM 894 N N . PHE A 1 122 ? 7.417 19.303 1.160 1.00 89.44 122 PHE A N 1
ATOM 895 C CA . PHE A 1 122 ? 8.748 19.405 1.749 1.00 89.44 122 PHE A CA 1
ATOM 896 C C . PHE A 1 122 ? 9.789 18.551 1.004 1.00 89.44 122 PHE A C 1
ATOM 898 O O . PHE A 1 122 ? 10.911 19.018 0.786 1.00 89.44 122 PHE A O 1
ATOM 905 N N . PHE A 1 123 ? 9.438 17.321 0.608 1.00 88.06 123 PHE A N 1
ATOM 906 C CA . PHE A 1 123 ? 10.339 16.438 -0.141 1.00 88.06 123 PHE A CA 1
ATOM 907 C C . PHE A 1 123 ? 10.377 16.759 -1.637 1.00 88.06 123 PHE A C 1
ATOM 909 O O . PHE A 1 123 ? 11.452 16.693 -2.228 1.00 88.06 123 PHE A O 1
ATOM 916 N N . ILE A 1 124 ? 9.261 17.194 -2.234 1.00 86.56 124 ILE A N 1
ATOM 917 C CA . ILE A 1 124 ? 9.228 17.687 -3.623 1.00 86.56 124 ILE A CA 1
ATOM 918 C C . ILE A 1 124 ? 10.176 18.880 -3.786 1.00 86.56 124 ILE A C 1
ATOM 920 O O . ILE A 1 124 ? 11.030 18.874 -4.670 1.00 86.56 124 ILE A O 1
ATOM 924 N N . ALA A 1 125 ? 10.101 19.866 -2.887 1.00 84.88 125 ALA A N 1
ATOM 925 C CA . ALA A 1 125 ? 10.971 21.041 -2.914 1.00 84.88 125 ALA A CA 1
ATOM 926 C C . ALA A 1 125 ? 12.465 20.695 -2.759 1.00 84.88 125 ALA A C 1
ATOM 928 O O . ALA A 1 125 ? 13.327 21.475 -3.159 1.00 84.88 125 ALA A O 1
ATOM 929 N N . ARG A 1 126 ? 12.783 19.526 -2.187 1.00 81.06 126 ARG A N 1
ATOM 930 C CA . ARG A 1 126 ? 14.154 19.048 -1.973 1.00 81.06 126 ARG A CA 1
ATOM 931 C C . ARG A 1 126 ? 14.625 18.002 -2.976 1.00 81.06 126 ARG A C 1
ATOM 933 O O . ARG A 1 126 ? 15.764 17.571 -2.860 1.00 81.06 126 ARG A O 1
ATOM 940 N N . TYR A 1 127 ? 13.826 17.637 -3.976 1.00 77.69 127 TYR A N 1
ATOM 941 C CA . TYR A 1 127 ? 14.199 16.596 -4.939 1.00 77.69 127 TYR A CA 1
ATOM 942 C C . TYR A 1 127 ? 15.536 16.880 -5.650 1.00 77.69 127 TYR A C 1
ATOM 944 O O . TYR A 1 127 ? 16.354 15.981 -5.818 1.00 77.69 127 TYR A O 1
ATOM 952 N N . ASN A 1 128 ? 15.801 18.150 -5.981 1.00 71.12 128 ASN A N 1
ATOM 953 C CA . ASN A 1 128 ? 17.045 18.579 -6.635 1.00 71.12 128 ASN A CA 1
ATOM 954 C C . ASN A 1 128 ? 18.167 18.969 -5.654 1.00 71.12 128 ASN A C 1
ATOM 956 O O . ASN A 1 128 ? 19.304 19.198 -6.072 1.00 71.12 128 ASN A O 1
ATOM 960 N N . ALA A 1 129 ? 17.874 19.065 -4.355 1.00 65.44 129 ALA A N 1
ATOM 961 C CA . ALA A 1 129 ? 18.890 19.318 -3.345 1.00 65.44 129 ALA A CA 1
ATOM 962 C C . ALA A 1 129 ? 19.616 17.991 -3.085 1.00 65.44 129 ALA A C 1
ATOM 964 O O . ALA A 1 129 ? 19.062 17.094 -2.458 1.00 65.44 129 ALA A O 1
ATOM 965 N N . ARG A 1 130 ? 20.832 17.836 -3.631 1.00 54.44 130 ARG A N 1
ATOM 966 C CA . ARG A 1 130 ? 21.662 16.626 -3.478 1.00 54.44 130 ARG A CA 1
ATOM 967 C C . ARG A 1 130 ? 21.710 16.207 -2.001 1.00 54.44 130 ARG A C 1
ATOM 969 O O . ARG A 1 130 ? 22.367 16.861 -1.196 1.00 54.44 130 ARG A O 1
ATOM 976 N N . SER A 1 131 ? 21.021 15.108 -1.684 1.00 57.00 131 SER A N 1
ATOM 977 C CA . SER A 1 131 ? 20.656 14.620 -0.345 1.00 57.00 131 SER A CA 1
ATOM 978 C C . SER A 1 131 ? 19.701 15.554 0.415 1.00 57.00 131 SER A C 1
ATOM 980 O O . SER A 1 131 ? 20.008 16.719 0.6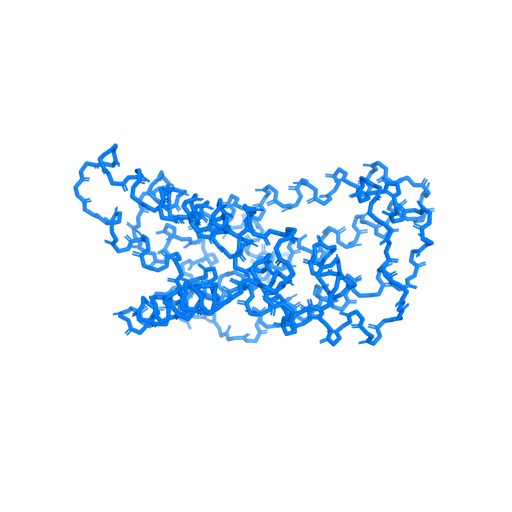52 1.00 57.00 131 SER A O 1
ATOM 982 N N . GLY A 1 132 ? 18.556 15.032 0.876 1.00 60.22 132 GLY A N 1
ATOM 983 C CA . GLY A 1 132 ? 17.541 15.782 1.642 1.00 60.22 132 GLY A CA 1
ATOM 984 C C . GLY A 1 132 ? 18.029 16.496 2.924 1.00 60.22 132 GLY A C 1
ATOM 985 O O . GLY A 1 132 ? 17.236 17.169 3.588 1.00 60.22 132 GLY A O 1
ATOM 986 N N . GLY A 1 133 ? 19.319 16.395 3.259 1.00 75.62 133 GLY A N 1
ATOM 987 C CA . GLY A 1 133 ? 19.984 17.069 4.366 1.00 75.62 133 GLY A CA 1
ATOM 988 C C . GLY A 1 133 ? 19.543 16.549 5.739 1.00 75.62 133 GLY A C 1
ATOM 989 O O . GLY A 1 133 ? 18.598 15.764 5.840 1.00 75.62 133 GLY A O 1
ATOM 990 N N . PRO A 1 134 ? 20.181 17.005 6.830 1.00 84.06 134 PRO A N 1
ATOM 991 C CA . PRO A 1 134 ? 19.806 16.615 8.193 1.00 84.06 134 PRO A CA 1
ATOM 992 C C . PRO A 1 134 ? 18.326 16.884 8.511 1.00 84.06 134 PRO A C 1
ATOM 994 O O . PRO A 1 134 ? 17.677 16.101 9.199 1.00 84.06 134 PRO A O 1
ATOM 997 N N . LEU A 1 135 ? 17.767 17.961 7.947 1.00 84.88 135 LEU A N 1
ATOM 998 C CA . LEU A 1 135 ? 16.349 18.298 8.080 1.00 84.88 135 LEU A CA 1
ATOM 999 C C . LEU A 1 135 ? 15.434 17.274 7.397 1.00 84.88 135 LEU A C 1
ATOM 1001 O O . LEU A 1 135 ? 14.380 16.959 7.940 1.00 84.88 135 LEU A O 1
ATOM 1005 N N . GLY A 1 136 ? 15.820 16.735 6.238 1.00 85.12 136 GLY A N 1
ATOM 1006 C CA . GLY A 1 136 ? 15.062 15.673 5.578 1.00 85.12 136 GLY A CA 1
ATOM 1007 C C . GLY A 1 136 ? 15.011 14.402 6.413 1.00 85.12 136 GLY A C 1
ATOM 1008 O O . GLY A 1 136 ? 13.934 13.841 6.609 1.00 85.12 136 GLY A O 1
ATOM 1009 N N . TRP A 1 137 ? 16.148 14.003 6.982 1.00 87.88 137 TRP A N 1
ATOM 1010 C CA . TRP A 1 137 ? 16.217 12.865 7.898 1.00 87.88 137 TRP A CA 1
ATOM 1011 C C . TRP A 1 137 ? 15.366 13.069 9.148 1.00 87.88 137 TRP A C 1
ATOM 1013 O O . TRP A 1 137 ? 14.610 12.175 9.518 1.00 87.88 137 TRP A O 1
ATOM 1023 N N . ALA A 1 138 ? 15.424 14.254 9.761 1.00 89.56 138 ALA A N 1
ATOM 1024 C CA . ALA A 1 138 ? 14.600 14.584 10.920 1.00 89.56 138 ALA A CA 1
ATOM 1025 C C . ALA A 1 138 ? 13.097 14.508 10.601 1.00 89.56 138 ALA A C 1
ATOM 1027 O O . ALA A 1 138 ? 12.334 13.925 11.370 1.00 89.56 138 ALA A O 1
ATOM 1028 N N . VAL A 1 139 ? 12.666 15.041 9.452 1.00 89.75 139 VAL A N 1
ATOM 1029 C CA . VAL A 1 139 ? 11.255 15.009 9.034 1.00 89.75 139 VAL A CA 1
ATOM 1030 C C . VAL A 1 139 ? 10.791 13.585 8.712 1.00 89.75 139 VAL A C 1
ATOM 1032 O O . VAL A 1 139 ? 9.699 13.195 9.127 1.00 89.75 139 VAL A O 1
ATOM 1035 N N . ALA A 1 140 ? 11.612 12.774 8.039 1.00 88.69 140 ALA A N 1
ATOM 1036 C CA . ALA A 1 140 ? 11.290 11.369 7.786 1.00 88.69 140 ALA A CA 1
ATOM 1037 C C . ALA A 1 140 ? 11.237 10.537 9.078 1.00 88.69 140 ALA A C 1
ATOM 1039 O O . ALA A 1 140 ? 10.295 9.768 9.271 1.00 88.69 140 ALA A O 1
ATOM 1040 N N . ALA A 1 141 ? 12.188 10.733 9.995 1.00 90.69 141 ALA A N 1
ATOM 1041 C CA . ALA A 1 141 ? 12.194 10.069 11.296 1.00 90.69 141 ALA A CA 1
ATOM 1042 C C . ALA A 1 141 ? 10.977 10.466 12.146 1.00 90.69 141 ALA A C 1
ATOM 1044 O O . ALA A 1 141 ? 10.353 9.606 12.764 1.00 90.69 141 ALA A O 1
ATOM 1045 N N . ALA A 1 142 ? 10.587 11.745 12.132 1.00 89.50 142 ALA A N 1
ATOM 1046 C CA . ALA A 1 142 ? 9.382 12.214 12.809 1.00 89.50 142 ALA A CA 1
ATOM 1047 C C . ALA A 1 142 ? 8.113 11.573 12.222 1.00 89.50 142 ALA A C 1
ATOM 1049 O O . ALA A 1 142 ? 7.250 11.126 12.976 1.00 89.50 142 ALA A O 1
ATOM 1050 N N . ALA A 1 143 ? 8.013 11.468 10.893 1.00 90.12 143 ALA A N 1
ATOM 1051 C CA . ALA A 1 143 ? 6.891 10.799 10.236 1.00 90.12 143 ALA A CA 1
ATOM 1052 C C . ALA A 1 143 ? 6.812 9.308 10.606 1.00 90.12 143 ALA A C 1
ATOM 1054 O O . ALA A 1 143 ? 5.734 8.818 10.940 1.00 90.12 143 ALA A O 1
ATOM 1055 N N . LEU A 1 144 ? 7.950 8.604 10.627 1.00 91.12 144 LEU A N 1
ATOM 1056 C CA . LEU A 1 144 ? 8.034 7.216 11.089 1.00 91.12 144 LEU A CA 1
ATOM 1057 C C . LEU A 1 144 ? 7.637 7.067 12.558 1.00 91.12 144 LEU A C 1
ATOM 1059 O O . LEU A 1 144 ? 6.846 6.187 12.887 1.00 91.12 144 LEU A O 1
ATOM 1063 N N . GLY A 1 145 ? 8.138 7.939 13.434 1.00 91.38 145 GL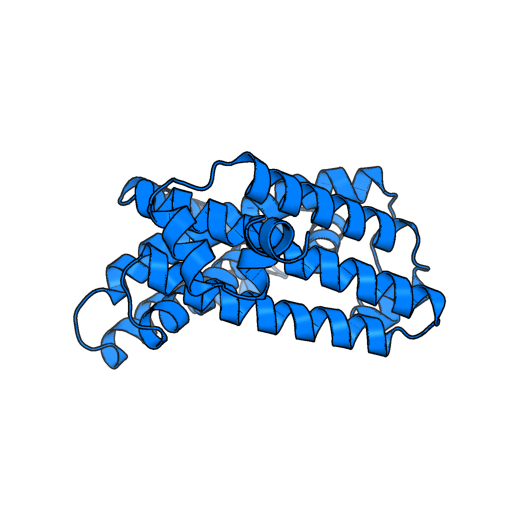Y A N 1
ATOM 1064 C CA . GLY A 1 145 ? 7.794 7.939 14.855 1.00 91.38 145 GLY A CA 1
ATOM 1065 C C . GLY A 1 145 ? 6.301 8.172 15.090 1.00 91.38 145 GLY A C 1
ATOM 1066 O O . GLY A 1 145 ? 5.685 7.465 15.885 1.00 91.38 145 GLY A O 1
ATOM 1067 N N . LEU A 1 146 ? 5.690 9.104 14.351 1.00 89.62 146 LEU A N 1
ATOM 1068 C CA . LEU A 1 146 ? 4.250 9.365 14.410 1.00 89.62 146 LEU A CA 1
ATOM 1069 C C . LEU A 1 146 ? 3.424 8.185 13.893 1.00 89.62 146 LEU A C 1
ATOM 1071 O O . LEU A 1 146 ? 2.426 7.826 14.518 1.00 89.62 146 LEU A O 1
ATOM 1075 N N . ALA A 1 147 ? 3.837 7.565 12.786 1.00 90.69 147 ALA A N 1
ATOM 1076 C CA . ALA A 1 147 ? 3.182 6.374 12.258 1.00 90.69 147 ALA A CA 1
ATOM 1077 C C . ALA A 1 147 ? 3.273 5.208 13.258 1.00 90.69 147 ALA A C 1
ATOM 1079 O O . ALA A 1 147 ? 2.256 4.608 13.607 1.00 90.69 147 ALA A O 1
ATOM 1080 N N . ALA A 1 148 ? 4.464 4.936 13.797 1.00 91.62 148 ALA A N 1
ATOM 1081 C CA . ALA A 1 148 ? 4.669 3.902 14.807 1.00 91.62 148 ALA A CA 1
ATOM 1082 C C . ALA A 1 148 ? 3.820 4.157 16.061 1.00 91.62 148 ALA A C 1
ATOM 1084 O O . ALA A 1 148 ? 3.128 3.258 16.535 1.00 91.62 148 ALA A O 1
ATOM 1085 N N . TRP A 1 149 ? 3.797 5.395 16.560 1.00 92.31 149 TRP A N 1
ATOM 1086 C CA . TRP A 1 149 ? 2.947 5.778 17.685 1.00 92.31 149 TRP A CA 1
ATOM 1087 C C . TRP A 1 149 ? 1.456 5.560 17.389 1.00 92.31 149 TRP A C 1
ATOM 1089 O O . TRP A 1 149 ? 0.736 5.007 18.222 1.00 92.31 149 TRP A O 1
ATOM 1099 N N . ALA A 1 150 ? 0.989 5.936 16.196 1.00 88.88 150 ALA A N 1
ATOM 1100 C CA . ALA A 1 150 ? -0.397 5.732 15.783 1.00 88.88 150 ALA A CA 1
ATOM 1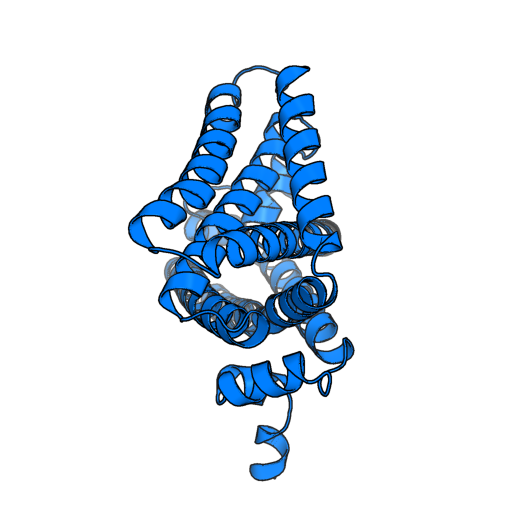101 C C . ALA A 1 150 ? -0.777 4.241 15.734 1.00 88.88 150 ALA A C 1
ATOM 1103 O O . ALA A 1 150 ? -1.853 3.873 16.207 1.00 88.88 150 ALA A O 1
ATOM 1104 N N . ALA A 1 151 ? 0.116 3.386 15.228 1.00 90.62 151 ALA A N 1
ATOM 1105 C CA . ALA A 1 151 ? -0.074 1.937 15.203 1.00 90.62 151 ALA A CA 1
ATOM 1106 C C . ALA A 1 151 ? -0.106 1.326 16.616 1.00 90.62 151 ALA A C 1
ATOM 1108 O O . ALA A 1 151 ? -0.937 0.465 16.900 1.00 90.62 151 ALA A O 1
ATOM 1109 N N . LEU A 1 152 ? 0.757 1.794 17.523 1.00 93.38 152 LEU A N 1
ATOM 1110 C CA . LEU A 1 152 ? 0.824 1.310 18.907 1.00 93.38 152 LEU A CA 1
ATOM 1111 C C . LEU A 1 152 ? -0.357 1.770 19.771 1.00 93.38 152 LEU A C 1
ATOM 1113 O O . LEU A 1 152 ? -0.683 1.114 20.758 1.00 93.38 152 LEU A O 1
ATOM 1117 N N . ARG A 1 153 ? -1.011 2.879 19.411 1.00 92.62 153 ARG A N 1
ATOM 1118 C CA . ARG A 1 153 ? -2.169 3.404 20.146 1.00 92.62 153 ARG A CA 1
ATOM 1119 C C . ARG A 1 153 ? -3.419 2.535 19.993 1.00 92.62 153 ARG A C 1
ATOM 1121 O O . ARG A 1 153 ? -4.193 2.422 20.940 1.00 92.62 153 ARG A O 1
ATOM 1128 N N . ASP A 1 154 ? -3.635 1.961 18.812 1.00 92.25 154 ASP A N 1
ATOM 1129 C CA . ASP A 1 154 ? -4.762 1.067 18.525 1.00 92.25 154 ASP A CA 1
ATOM 1130 C C . ASP A 1 154 ? -4.275 -0.146 17.710 1.00 92.25 154 ASP A C 1
ATOM 1132 O O . ASP A 1 154 ? -4.538 -0.259 16.507 1.00 92.25 154 ASP A O 1
ATOM 1136 N N . PRO A 1 155 ? -3.525 -1.065 18.350 1.00 92.38 155 PRO A N 1
ATOM 1137 C CA . PRO A 1 155 ? -2.847 -2.152 17.649 1.00 92.38 155 PRO A CA 1
ATOM 1138 C C . PRO A 1 155 ? -3.837 -3.137 17.022 1.00 92.38 155 PRO A C 1
ATOM 1140 O O . PRO A 1 155 ? -3.527 -3.775 16.017 1.00 92.38 155 PRO A O 1
ATOM 1143 N N . ARG A 1 156 ? -5.049 -3.254 17.581 1.00 93.00 156 ARG A N 1
ATOM 1144 C CA . ARG A 1 156 ? -6.100 -4.115 17.027 1.00 93.00 156 ARG A CA 1
ATOM 1145 C C . ARG A 1 156 ? -6.620 -3.555 15.708 1.00 93.00 156 ARG A C 1
ATOM 1147 O O . ARG A 1 156 ? -6.609 -4.286 14.718 1.00 93.00 156 ARG A O 1
ATOM 1154 N N . ALA A 1 157 ? -7.013 -2.279 15.679 1.00 92.38 157 ALA A N 1
ATOM 1155 C CA . ALA A 1 157 ? -7.457 -1.635 14.446 1.00 92.38 157 ALA A CA 1
ATOM 1156 C C . ALA A 1 157 ? -6.335 -1.623 13.399 1.00 92.38 157 ALA A C 1
ATOM 1158 O O . ALA A 1 157 ? -6.577 -1.969 12.245 1.00 92.38 157 ALA A O 1
ATOM 1159 N N . TYR A 1 158 ? -5.098 -1.326 13.809 1.00 95.81 158 TYR A N 1
ATOM 1160 C CA . TYR A 1 158 ? -3.933 -1.352 12.927 1.00 95.81 158 TYR A CA 1
ATOM 1161 C C . TYR A 1 158 ? -3.737 -2.717 12.251 1.00 95.81 158 TYR A C 1
ATOM 1163 O O . TYR A 1 158 ? -3.694 -2.796 11.025 1.00 95.81 158 TYR A O 1
ATOM 1171 N N . LEU A 1 159 ? -3.674 -3.810 13.019 1.00 95.31 159 LEU A N 1
ATOM 1172 C CA . LEU A 1 159 ? -3.459 -5.147 12.453 1.00 95.31 159 LEU A CA 1
ATOM 1173 C C . LEU A 1 159 ? -4.619 -5.597 11.554 1.00 95.31 159 LEU A C 1
ATOM 1175 O O . LEU A 1 159 ? -4.394 -6.274 10.551 1.00 95.31 159 LEU A O 1
ATOM 1179 N N . GLN A 1 160 ? -5.855 -5.222 11.885 1.00 95.19 160 GLN A N 1
ATOM 1180 C CA . GLN A 1 160 ? -7.015 -5.506 11.040 1.00 95.19 160 GLN A CA 1
ATOM 1181 C C . GLN A 1 160 ? -6.976 -4.708 9.732 1.00 95.19 160 GLN A C 1
ATOM 1183 O O . GLN A 1 160 ? -7.242 -5.271 8.671 1.00 95.19 160 GLN A O 1
ATOM 1188 N N . LEU A 1 161 ? -6.572 -3.437 9.775 1.00 96.19 161 LEU A N 1
ATOM 1189 C CA . LEU A 1 161 ? -6.348 -2.635 8.573 1.00 96.19 161 LEU A CA 1
ATOM 1190 C C . LEU A 1 161 ? -5.247 -3.235 7.699 1.00 96.19 161 LEU A C 1
ATOM 1192 O O . LEU A 1 161 ? -5.458 -3.359 6.498 1.00 96.19 161 LEU A O 1
ATOM 1196 N N . VAL A 1 162 ? -4.134 -3.693 8.284 1.00 96.81 162 VAL A N 1
ATOM 1197 C CA . VAL A 1 162 ? -3.063 -4.375 7.537 1.00 96.81 162 VAL A CA 1
ATOM 1198 C C . VAL A 1 162 ? -3.599 -5.626 6.848 1.00 96.81 162 VAL A C 1
ATOM 1200 O O . VAL A 1 162 ? -3.417 -5.784 5.644 1.00 96.81 162 VAL A O 1
ATOM 1203 N N . LYS A 1 163 ? -4.310 -6.505 7.567 1.00 96.19 163 LYS A N 1
ATOM 1204 C CA . LYS A 1 163 ? -4.925 -7.693 6.953 1.00 96.19 163 LYS A CA 1
ATOM 1205 C C . LYS A 1 163 ? -5.856 -7.311 5.807 1.00 96.19 163 LYS A C 1
ATOM 1207 O O . LYS A 1 163 ? -5.826 -7.957 4.761 1.00 96.19 163 LYS A O 1
ATOM 1212 N N . ALA A 1 164 ? -6.689 -6.291 6.001 1.00 95.69 164 ALA A N 1
ATOM 1213 C CA . ALA A 1 164 ? -7.613 -5.846 4.973 1.00 95.69 164 ALA A CA 1
ATOM 1214 C C . ALA A 1 164 ? -6.851 -5.333 3.749 1.00 95.69 164 ALA A C 1
ATOM 1216 O O . ALA A 1 164 ? -7.127 -5.801 2.652 1.00 95.69 164 ALA A O 1
ATOM 1217 N N . PHE A 1 165 ? -5.848 -4.476 3.949 1.00 96.00 165 PHE A N 1
ATOM 1218 C CA . PHE A 1 165 ? -4.999 -3.919 2.899 1.00 96.00 165 PHE A CA 1
ATOM 1219 C C . PHE A 1 165 ? -4.315 -5.018 2.081 1.00 96.00 165 PHE A C 1
ATOM 1221 O O . PHE A 1 165 ? -4.446 -5.044 0.863 1.00 96.00 165 PHE A O 1
ATOM 1228 N N . LEU A 1 166 ? -3.670 -5.984 2.741 1.00 96.06 166 LEU A N 1
ATOM 1229 C CA . LEU A 1 166 ? -3.032 -7.118 2.064 1.00 96.06 166 LEU A CA 1
ATOM 1230 C C . LEU A 1 166 ? -4.045 -7.984 1.306 1.00 96.06 166 LEU A C 1
ATOM 1232 O O . LEU A 1 166 ? -3.739 -8.502 0.236 1.00 96.06 166 LEU A O 1
ATOM 1236 N N . SER A 1 167 ? -5.274 -8.103 1.809 1.00 95.50 167 SER A N 1
ATOM 1237 C CA . SER A 1 167 ? -6.338 -8.833 1.113 1.00 95.50 167 SER A CA 1
ATOM 1238 C C . SER A 1 167 ? -6.787 -8.136 -0.177 1.00 95.50 167 SER A C 1
ATOM 1240 O O . SER A 1 167 ? -7.207 -8.813 -1.114 1.00 95.50 167 SER A O 1
ATOM 1242 N N . LEU A 1 168 ? -6.660 -6.805 -0.266 1.00 95.00 168 LEU A N 1
ATOM 1243 C CA . LEU A 1 168 ? -6.963 -6.051 -1.491 1.00 95.00 168 LEU A CA 1
ATOM 1244 C C . LEU A 1 168 ? -6.013 -6.386 -2.644 1.00 95.00 168 LEU A C 1
ATOM 1246 O O . LEU A 1 168 ? -6.351 -6.112 -3.791 1.00 95.00 168 LEU A O 1
ATOM 1250 N N . SER A 1 169 ? -4.897 -7.069 -2.376 1.00 93.81 169 SER A N 1
ATOM 1251 C CA . SER A 1 169 ? -4.005 -7.604 -3.412 1.00 93.81 169 SER A CA 1
ATOM 1252 C C . SER A 1 169 ? -4.711 -8.570 -4.367 1.00 93.81 169 SER A C 1
ATOM 1254 O O . SER A 1 169 ? -4.207 -8.822 -5.453 1.00 93.81 169 SER A O 1
ATOM 1256 N N . VAL A 1 170 ? -5.914 -9.061 -4.033 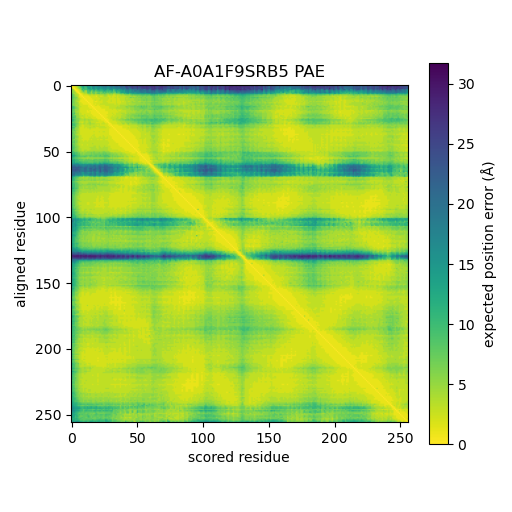1.00 93.94 170 VAL A N 1
ATOM 1257 C CA . VAL A 1 170 ? -6.774 -9.766 -4.997 1.00 93.94 170 VAL A CA 1
ATOM 1258 C C . VAL A 1 170 ? -7.057 -8.928 -6.253 1.00 93.94 170 VAL A C 1
ATOM 1260 O O . VAL A 1 170 ? -7.134 -9.475 -7.350 1.00 93.94 170 VAL A O 1
ATOM 1263 N N . PHE A 1 171 ? -7.175 -7.604 -6.114 1.00 92.94 171 PHE A N 1
ATOM 1264 C CA . PHE A 1 171 ? -7.385 -6.691 -7.235 1.00 92.94 171 PHE A CA 1
ATOM 1265 C C . PHE A 1 171 ? -6.098 -6.430 -8.007 1.00 92.94 171 PHE A C 1
ATOM 1267 O O . PHE A 1 171 ? -6.157 -6.336 -9.225 1.00 92.94 171 PHE A O 1
ATOM 1274 N N . SER A 1 172 ? -4.947 -6.393 -7.330 1.00 89.56 172 SER A N 1
ATOM 1275 C CA . SER A 1 172 ? -3.637 -6.344 -7.993 1.00 89.56 172 SER A CA 1
ATOM 1276 C C . SER A 1 172 ? -3.373 -7.631 -8.788 1.00 89.56 172 SER A C 1
ATOM 1278 O O . SER A 1 172 ? -2.987 -7.571 -9.946 1.00 89.56 172 SER A O 1
ATOM 1280 N N . ALA A 1 173 ? -3.716 -8.805 -8.249 1.00 90.06 173 ALA A N 1
ATOM 1281 C CA . ALA A 1 173 ? -3.653 -10.059 -9.000 1.00 90.06 173 ALA A CA 1
ATOM 1282 C C . ALA A 1 173 ? -4.600 -10.056 -10.217 1.00 90.06 173 ALA A C 1
ATOM 1284 O O . ALA A 1 173 ? -4.232 -10.530 -11.290 1.00 90.06 173 ALA A O 1
ATOM 1285 N N . ALA A 1 174 ? -5.810 -9.501 -10.076 1.00 91.38 174 ALA A N 1
ATOM 1286 C CA . ALA A 1 174 ? -6.740 -9.340 -11.193 1.00 91.38 174 ALA A CA 1
ATOM 1287 C C . ALA A 1 174 ? -6.223 -8.345 -12.250 1.00 91.38 174 ALA A C 1
ATOM 1289 O O . ALA A 1 174 ? -6.364 -8.610 -13.445 1.00 91.38 174 ALA A O 1
ATOM 1290 N N . ALA A 1 175 ? -5.579 -7.255 -11.820 1.00 89.25 175 ALA A N 1
ATOM 1291 C CA . ALA A 1 175 ? -4.884 -6.318 -12.697 1.00 89.25 175 ALA A CA 1
ATOM 1292 C C . ALA A 1 175 ? -3.739 -7.011 -13.439 1.00 89.25 175 ALA A C 1
ATOM 1294 O O . ALA A 1 175 ? -3.685 -6.920 -14.657 1.00 89.25 175 ALA A O 1
ATOM 1295 N N . GLY A 1 176 ? -2.928 -7.823 -12.753 1.00 88.25 176 GLY A N 1
ATOM 1296 C CA . GLY A 1 176 ? -1.868 -8.623 -13.368 1.00 88.25 176 GLY A CA 1
ATOM 1297 C C . GLY A 1 176 ? -2.386 -9.611 -14.419 1.00 88.25 176 GLY A C 1
ATOM 1298 O O . GLY A 1 176 ? -1.770 -9.768 -15.470 1.00 88.25 176 GLY A O 1
ATOM 1299 N N . LEU A 1 177 ? -3.552 -10.232 -14.200 1.00 91.44 177 LEU A N 1
ATOM 1300 C CA . LEU A 1 177 ? -4.197 -11.089 -15.207 1.00 91.44 177 LEU A CA 1
ATOM 1301 C C . LEU A 1 177 ? -4.691 -10.291 -16.421 1.00 91.44 177 LEU A C 1
ATOM 1303 O O . LEU A 1 177 ? -4.467 -10.701 -17.561 1.00 91.44 177 LEU A O 1
ATOM 1307 N N . ALA A 1 178 ? -5.346 -9.151 -16.192 1.00 91.12 178 ALA A N 1
ATOM 1308 C CA . ALA A 1 178 ? -5.774 -8.260 -17.269 1.00 91.12 178 ALA A CA 1
ATOM 1309 C C . ALA A 1 178 ? -4.571 -7.688 -18.036 1.00 91.12 178 ALA A C 1
ATOM 1311 O O . ALA A 1 178 ? -4.601 -7.592 -19.261 1.00 91.12 178 ALA A O 1
ATOM 1312 N N . GLY A 1 179 ? -3.489 -7.381 -17.325 1.00 88.69 179 GLY A N 1
ATOM 1313 C CA . GLY A 1 179 ? -2.240 -6.886 -17.870 1.00 88.69 179 GLY A CA 1
ATOM 1314 C C . GLY A 1 179 ? -1.498 -7.936 -18.690 1.00 88.69 179 GLY A C 1
ATOM 1315 O O . GLY A 1 179 ? -1.015 -7.621 -19.771 1.00 88.69 179 GLY A O 1
ATOM 1316 N N . ALA A 1 180 ? -1.492 -9.198 -18.255 1.00 91.19 180 ALA A N 1
ATOM 1317 C CA . ALA A 1 180 ? -0.983 -10.312 -19.053 1.00 91.19 180 ALA A CA 1
ATOM 1318 C C . ALA A 1 180 ? -1.788 -10.498 -20.349 1.00 91.19 180 ALA A C 1
ATOM 1320 O O . ALA A 1 180 ? -1.205 -10.691 -21.414 1.00 91.19 180 ALA A O 1
ATOM 1321 N N . ALA A 1 181 ? -3.118 -10.386 -20.291 1.00 93.00 181 ALA A N 1
ATOM 1322 C CA . ALA A 1 181 ? -3.954 -10.430 -21.490 1.00 93.00 181 ALA A CA 1
ATOM 1323 C C . ALA A 1 181 ? -3.678 -9.242 -22.431 1.00 93.00 181 ALA A C 1
ATOM 1325 O O . ALA A 1 181 ? -3.575 -9.428 -23.642 1.00 93.00 181 ALA A O 1
ATOM 1326 N N . ALA A 1 182 ? -3.504 -8.037 -21.882 1.00 91.94 182 ALA A N 1
ATOM 1327 C CA . ALA A 1 182 ? -3.146 -6.844 -22.645 1.00 91.94 182 ALA A CA 1
ATOM 1328 C C . ALA A 1 182 ? -1.757 -6.960 -23.292 1.00 91.94 182 ALA A C 1
ATOM 1330 O O . ALA A 1 182 ? -1.585 -6.557 -24.441 1.00 91.94 182 ALA A O 1
ATOM 1331 N N . LEU A 1 183 ? -0.793 -7.560 -22.586 1.00 91.75 183 LEU A N 1
ATOM 1332 C CA . LEU A 1 183 ? 0.538 -7.864 -23.103 1.00 91.75 183 LEU A CA 1
ATOM 1333 C C . LEU A 1 183 ? 0.463 -8.832 -24.288 1.00 91.75 183 LEU A C 1
ATOM 1335 O O . LEU A 1 183 ? 1.036 -8.552 -25.338 1.00 91.75 183 LEU A O 1
ATOM 1339 N N . LEU A 1 184 ? -0.289 -9.930 -24.156 1.00 93.44 184 LEU A N 1
ATOM 1340 C CA . LEU A 1 184 ? -0.499 -10.892 -25.246 1.00 93.44 184 LEU A CA 1
ATOM 1341 C C . LEU A 1 184 ? -1.194 -10.263 -26.462 1.00 93.44 184 LEU A C 1
ATOM 1343 O O . LEU A 1 184 ? -0.949 -10.677 -27.592 1.00 93.44 184 LEU A O 1
ATOM 1347 N N . ALA A 1 185 ? -2.045 -9.262 -26.236 1.00 93.19 185 ALA A N 1
ATOM 1348 C CA . ALA A 1 185 ? -2.717 -8.506 -27.287 1.00 93.19 185 ALA A CA 1
ATOM 1349 C C . ALA A 1 185 ? -1.880 -7.342 -27.855 1.00 93.19 185 ALA A C 1
ATOM 1351 O O . ALA A 1 185 ? -2.334 -6.682 -28.787 1.00 93.19 185 ALA A O 1
ATOM 1352 N N . GLY A 1 186 ? -0.698 -7.049 -27.294 1.00 90.94 186 GLY A N 1
ATOM 1353 C CA . GLY A 1 186 ? 0.122 -5.898 -27.688 1.00 90.94 186 GLY A CA 1
ATOM 1354 C C . GLY A 1 186 ? -0.560 -4.544 -27.449 1.00 90.94 186 GLY A C 1
ATOM 1355 O O . GLY A 1 186 ? -0.318 -3.596 -28.190 1.00 90.94 186 GLY A O 1
ATOM 1356 N N . ALA A 1 187 ? -1.436 -4.450 -26.443 1.00 92.44 187 ALA A N 1
ATOM 1357 C CA . ALA A 1 187 ? -2.291 -3.291 -26.188 1.00 92.44 187 ALA A CA 1
ATOM 1358 C C . ALA A 1 187 ? -1.908 -2.555 -24.880 1.00 92.44 187 ALA A C 1
ATOM 1360 O O . ALA A 1 187 ? -2.575 -2.735 -23.855 1.00 92.44 187 ALA A O 1
ATOM 1361 N N . PRO A 1 188 ? -0.865 -1.701 -24.878 1.00 88.94 188 PRO A N 1
ATOM 1362 C CA . PRO A 1 188 ? -0.384 -1.021 -23.666 1.00 88.94 188 PRO A CA 1
ATOM 1363 C C . PRO A 1 188 ? -1.421 -0.069 -23.044 1.00 88.94 188 PRO A C 1
ATOM 1365 O O . PRO A 1 188 ? -1.480 0.082 -21.825 1.00 88.94 188 PRO A O 1
ATOM 1368 N N . GLU A 1 189 ? -2.314 0.509 -23.851 1.00 89.81 189 GLU A N 1
ATOM 1369 C CA . GLU A 1 189 ? -3.419 1.339 -23.347 1.00 89.81 189 GLU A CA 1
ATOM 1370 C C . GLU A 1 189 ? -4.427 0.531 -22.516 1.00 89.81 189 GLU A C 1
ATOM 1372 O O . GLU A 1 189 ? -4.976 1.027 -21.531 1.00 89.81 189 GLU A O 1
ATOM 1377 N N . VAL A 1 190 ? -4.648 -0.740 -22.873 1.00 90.19 190 VAL A N 1
ATOM 1378 C CA . VAL A 1 190 ? -5.537 -1.643 -22.125 1.00 90.19 190 VAL A CA 1
ATOM 1379 C C . VAL A 1 190 ? -4.892 -2.047 -20.803 1.00 90.19 190 VAL A C 1
ATOM 1381 O O . VAL A 1 190 ? -5.579 -2.078 -19.784 1.00 90.19 190 VAL A O 1
ATOM 1384 N N . TYR A 1 191 ? -3.577 -2.288 -20.801 1.00 88.38 191 TYR A N 1
ATOM 1385 C CA . TYR A 1 191 ? -2.805 -2.513 -19.576 1.00 88.38 191 TYR A CA 1
ATOM 1386 C C . TYR A 1 191 ? -2.971 -1.338 -18.605 1.00 88.38 191 TYR A C 1
ATOM 1388 O O . TYR A 1 191 ? -3.420 -1.514 -17.473 1.00 88.38 191 TYR A O 1
ATOM 1396 N N . LYS A 1 192 ? -2.724 -0.117 -19.089 1.00 87.31 192 LYS A N 1
ATOM 1397 C CA . LYS A 1 192 ? -2.869 1.116 -18.308 1.00 87.31 192 LYS A CA 1
ATOM 1398 C C . LYS A 1 192 ? -4.295 1.316 -17.783 1.00 87.31 192 LYS A C 1
ATOM 1400 O O . LYS A 1 192 ? -4.491 1.646 -16.614 1.00 87.31 192 LYS A O 1
ATOM 1405 N N . ALA A 1 193 ? -5.305 1.102 -18.626 1.00 89.56 193 ALA A N 1
ATOM 1406 C CA . ALA A 1 193 ? -6.706 1.214 -18.226 1.00 89.56 193 ALA A CA 1
ATOM 1407 C C . ALA A 1 193 ? -7.087 0.189 -17.143 1.00 89.56 193 ALA A C 1
ATOM 1409 O O . ALA A 1 193 ? -7.821 0.531 -16.209 1.00 89.56 193 ALA A O 1
ATOM 1410 N N . ALA A 1 194 ? -6.582 -1.044 -17.239 1.00 89.94 194 ALA A N 1
ATOM 1411 C CA . ALA A 1 194 ? -6.805 -2.081 -16.238 1.00 89.94 194 ALA A CA 1
ATOM 1412 C C . ALA A 1 194 ? -6.194 -1.691 -14.883 1.00 89.94 194 ALA A C 1
ATOM 1414 O O . ALA A 1 194 ? -6.912 -1.697 -13.882 1.00 89.94 194 ALA A O 1
ATOM 1415 N N . GLU A 1 195 ? -4.928 -1.265 -14.860 1.00 87.38 195 GLU A N 1
ATOM 1416 C CA . GLU A 1 195 ? -4.229 -0.811 -13.647 1.00 87.38 195 GLU A CA 1
ATOM 1417 C C . GLU A 1 195 ? -4.995 0.304 -12.916 1.00 87.38 195 GLU A C 1
ATOM 1419 O O . GLU A 1 195 ? -5.295 0.192 -11.721 1.00 87.38 195 GLU A O 1
ATOM 1424 N N . TYR A 1 196 ? -5.420 1.354 -13.631 1.00 88.69 196 TYR A N 1
ATOM 1425 C CA . TYR A 1 196 ? -6.206 2.435 -13.023 1.00 88.69 196 TYR A CA 1
ATOM 1426 C C . TYR A 1 196 ? -7.579 1.971 -12.529 1.00 88.69 196 TYR A C 1
ATOM 1428 O O . TYR A 1 196 ? -8.027 2.394 -11.458 1.00 88.69 196 TYR A O 1
ATOM 1436 N N . THR A 1 197 ? -8.249 1.091 -13.276 1.00 92.62 197 THR A N 1
ATOM 1437 C CA . THR A 1 197 ? -9.571 0.574 -12.900 1.00 92.62 197 THR A CA 1
ATOM 1438 C C . THR A 1 197 ? -9.493 -0.242 -11.611 1.00 92.62 197 THR A C 1
ATOM 1440 O O . THR A 1 197 ? -10.256 0.002 -10.673 1.00 92.62 197 THR A O 1
ATOM 1443 N N . PHE A 1 198 ? -8.545 -1.177 -11.518 1.00 92.50 198 PHE A N 1
ATOM 1444 C CA . PHE A 1 198 ? -8.361 -1.995 -10.319 1.00 92.50 198 PHE A CA 1
ATOM 1445 C C . PHE A 1 198 ? -7.804 -1.195 -9.140 1.00 92.50 198 PHE A C 1
ATOM 1447 O O . PHE A 1 198 ? -8.185 -1.465 -7.998 1.00 92.50 198 PHE A O 1
ATOM 1454 N N . SER A 1 199 ? -7.002 -0.158 -9.390 1.00 90.38 199 SER A N 1
ATOM 1455 C CA . SER A 1 199 ? -6.580 0.795 -8.358 1.00 90.38 199 SER A CA 1
ATOM 1456 C C . SER A 1 199 ? -7.775 1.544 -7.761 1.00 90.38 199 SER A C 1
ATOM 1458 O O . SER A 1 199 ? -7.929 1.598 -6.540 1.00 90.38 199 SER A O 1
ATOM 1460 N N . LEU A 1 200 ? -8.685 2.057 -8.598 1.00 92.50 200 LEU A N 1
ATOM 1461 C CA . LEU A 1 200 ? -9.899 2.738 -8.138 1.00 92.50 200 LEU A CA 1
ATOM 1462 C C . LEU A 1 200 ? -10.793 1.801 -7.311 1.00 92.50 200 LEU A C 1
ATOM 1464 O O . LEU A 1 200 ? -11.258 2.175 -6.231 1.00 92.50 200 LEU A O 1
ATOM 1468 N N . ILE A 1 201 ? -10.999 0.570 -7.788 1.00 94.12 201 ILE A N 1
ATOM 1469 C CA . ILE A 1 201 ? -11.748 -0.464 -7.059 1.00 94.12 201 ILE A CA 1
ATOM 1470 C C . ILE A 1 201 ? -11.081 -0.748 -5.707 1.00 94.12 201 ILE A C 1
ATOM 1472 O O . ILE A 1 201 ? -11.759 -0.760 -4.678 1.00 94.12 201 ILE A O 1
ATOM 1476 N N . SER A 1 202 ? -9.756 -0.894 -5.677 1.00 93.56 202 SER A N 1
ATOM 1477 C CA . SER A 1 202 ? -8.999 -1.133 -4.444 1.00 93.56 202 SER A CA 1
ATOM 1478 C C . SER A 1 202 ? -9.192 -0.007 -3.431 1.00 93.56 202 SER A C 1
ATOM 1480 O O . SER A 1 202 ? -9.436 -0.286 -2.259 1.00 93.56 202 SER A O 1
ATOM 1482 N N . ILE A 1 203 ? -9.182 1.259 -3.861 1.00 94.00 203 ILE A N 1
ATOM 1483 C CA . ILE A 1 203 ? -9.436 2.406 -2.975 1.00 94.00 203 ILE A CA 1
ATOM 1484 C C . ILE A 1 203 ? -10.857 2.347 -2.401 1.00 94.00 203 ILE A C 1
ATOM 1486 O O . ILE A 1 203 ? -11.046 2.520 -1.196 1.00 94.00 203 ILE A O 1
ATOM 1490 N N . ILE A 1 204 ? -11.867 2.059 -3.226 1.00 94.88 204 ILE A N 1
ATOM 1491 C CA . ILE A 1 204 ? -13.259 1.940 -2.763 1.00 94.88 204 ILE A CA 1
ATOM 1492 C C . ILE A 1 204 ? -13.386 0.822 -1.716 1.00 94.88 204 ILE A C 1
ATOM 1494 O O . ILE A 1 204 ? -14.058 0.996 -0.694 1.00 94.88 204 ILE A O 1
ATOM 1498 N N . TRP A 1 205 ? -12.722 -0.316 -1.933 1.00 95.56 205 TRP A N 1
ATOM 1499 C CA . TRP A 1 205 ? -12.728 -1.430 -0.985 1.00 95.56 205 TRP A CA 1
ATOM 1500 C C . TRP A 1 205 ? -11.932 -1.116 0.279 1.00 95.56 205 TRP A C 1
ATOM 1502 O O . TRP A 1 205 ? -12.379 -1.481 1.365 1.00 95.56 205 TRP A O 1
ATOM 1512 N N . LEU A 1 206 ? -10.825 -0.379 0.177 1.00 95.75 206 LEU A N 1
ATOM 1513 C CA . LEU A 1 206 ? -10.072 0.105 1.330 1.00 95.75 206 LEU A CA 1
ATOM 1514 C C . LEU A 1 206 ? -10.923 1.025 2.204 1.00 95.75 206 LEU A C 1
ATOM 1516 O O . LEU A 1 206 ? -10.910 0.889 3.422 1.00 95.75 206 LEU A O 1
ATOM 1520 N N . ILE A 1 207 ? -11.704 1.928 1.607 1.00 95.88 207 ILE A N 1
ATOM 1521 C CA . ILE A 1 207 ? -12.608 2.816 2.350 1.00 95.88 207 ILE A CA 1
ATOM 1522 C C . ILE A 1 207 ? -13.668 2.001 3.098 1.00 95.88 207 ILE A C 1
ATOM 1524 O O . ILE A 1 207 ? -13.955 2.281 4.263 1.00 95.88 207 ILE A O 1
ATOM 1528 N N . ARG A 1 208 ? -14.229 0.968 2.457 1.00 95.19 208 ARG A N 1
ATOM 1529 C CA . ARG A 1 208 ? -15.188 0.050 3.095 1.00 95.19 208 ARG A CA 1
ATOM 1530 C C . ARG A 1 208 ? -14.548 -0.742 4.233 1.00 95.19 208 ARG A C 1
ATOM 1532 O O . ARG A 1 208 ? -15.141 -0.831 5.305 1.00 95.19 208 ARG A O 1
ATOM 1539 N N . ALA A 1 209 ? -13.340 -1.259 4.022 1.00 94.62 209 ALA A N 1
ATOM 1540 C CA . ALA A 1 209 ? -12.570 -1.943 5.051 1.00 94.62 209 ALA A CA 1
ATOM 1541 C C . ALA A 1 209 ? -12.288 -1.020 6.238 1.00 94.62 209 ALA A C 1
ATOM 1543 O O . ALA A 1 209 ? -12.535 -1.382 7.383 1.00 94.62 209 ALA A O 1
ATOM 1544 N N . ALA A 1 210 ? -11.829 0.200 5.963 1.00 95.44 210 ALA A N 1
ATOM 1545 C CA . ALA A 1 210 ? -11.530 1.192 6.978 1.00 95.44 210 ALA A CA 1
ATOM 1546 C C . ALA A 1 210 ? -12.776 1.548 7.788 1.00 95.44 210 ALA A C 1
ATOM 1548 O O . ALA A 1 210 ? -12.710 1.559 9.013 1.00 95.44 210 ALA A O 1
ATOM 1549 N N . ALA A 1 211 ? -13.919 1.772 7.133 1.00 95.06 211 ALA A N 1
ATOM 1550 C CA . ALA A 1 211 ? -15.194 2.008 7.806 1.00 95.06 211 ALA A CA 1
ATOM 1551 C C . ALA A 1 211 ? -15.581 0.838 8.728 1.00 95.06 211 ALA A C 1
ATOM 1553 O O . ALA A 1 211 ? -15.906 1.068 9.891 1.00 95.06 211 ALA A O 1
ATOM 1554 N N . ALA A 1 212 ? -15.476 -0.404 8.243 1.00 93.50 212 ALA A N 1
ATOM 1555 C CA . ALA A 1 212 ? -15.794 -1.602 9.021 1.00 93.50 212 ALA A CA 1
ATOM 1556 C C . ALA A 1 212 ? -14.867 -1.785 10.236 1.00 93.50 212 ALA A C 1
ATOM 1558 O O . ALA A 1 212 ? -15.342 -2.035 11.338 1.00 93.50 212 ALA A O 1
ATOM 1559 N N . VAL A 1 213 ? -13.555 -1.608 10.054 1.00 93.56 213 VAL A N 1
ATOM 1560 C CA . VAL A 1 213 ? -12.547 -1.802 11.111 1.00 93.56 213 VAL A CA 1
ATOM 1561 C C . VAL A 1 213 ? -12.592 -0.694 12.163 1.00 93.56 213 VAL A C 1
ATOM 1563 O O . VAL A 1 213 ? -12.418 -0.948 13.351 1.00 93.56 213 VAL A O 1
ATOM 1566 N N . THR A 1 214 ? -12.811 0.552 11.744 1.00 92.12 214 THR A N 1
ATOM 1567 C CA . THR A 1 214 ? -12.704 1.721 12.637 1.00 92.12 214 THR A CA 1
ATOM 1568 C C . THR A 1 214 ? -14.051 2.200 13.183 1.00 92.12 214 THR A C 1
ATOM 1570 O O . THR A 1 214 ? -14.073 3.083 14.045 1.00 92.12 214 THR A O 1
ATOM 1573 N N . GLY A 1 215 ? -15.166 1.662 12.673 1.00 91.75 215 GLY A N 1
ATOM 1574 C CA . GLY A 1 215 ? -16.529 2.101 12.990 1.00 91.75 215 GLY A CA 1
ATOM 1575 C C . GLY A 1 215 ? -16.888 3.484 12.431 1.00 91.75 215 GLY A C 1
ATOM 1576 O O . GLY A 1 215 ? -17.874 4.090 12.849 1.00 91.75 215 GLY A O 1
ATOM 1577 N N . LEU A 1 216 ? -16.076 4.030 11.523 1.00 93.06 216 LEU A N 1
ATOM 1578 C CA . LEU A 1 216 ? -16.311 5.338 10.917 1.00 93.06 216 LEU A CA 1
ATOM 1579 C C . LEU A 1 216 ? -17.380 5.271 9.820 1.00 93.06 216 LEU A C 1
ATOM 1581 O O . LEU A 1 216 ? -17.539 4.264 9.135 1.00 93.06 216 LEU A O 1
ATOM 1585 N N . SER A 1 217 ? -18.061 6.396 9.576 1.00 93.75 217 SER A N 1
ATOM 1586 C CA . SER A 1 217 ? -18.872 6.549 8.364 1.00 93.75 217 SER A CA 1
ATOM 1587 C C . SER A 1 217 ? -17.993 6.509 7.109 1.00 93.75 217 SER A C 1
ATOM 1589 O O . SER A 1 217 ? -16.818 6.879 7.157 1.00 93.75 217 SER A O 1
ATOM 1591 N N . ALA A 1 218 ? -18.567 6.144 5.959 1.00 91.38 218 ALA A N 1
ATOM 1592 C CA . ALA A 1 218 ? -17.831 6.059 4.693 1.00 91.38 218 ALA A CA 1
ATOM 1593 C C . ALA A 1 218 ? -17.082 7.360 4.336 1.00 91.38 218 ALA A C 1
ATOM 1595 O O . ALA A 1 218 ? -15.933 7.314 3.909 1.00 91.38 218 ALA A O 1
ATOM 1596 N N . ALA A 1 219 ? -17.688 8.527 4.585 1.00 92.44 219 ALA A N 1
ATOM 1597 C CA . ALA A 1 219 ? -17.047 9.824 4.356 1.00 92.44 219 ALA A CA 1
ATOM 1598 C C . ALA A 1 219 ? -15.818 10.050 5.257 1.00 92.44 219 ALA A C 1
ATOM 1600 O O . ALA A 1 219 ? -14.791 10.541 4.794 1.00 92.44 219 ALA A O 1
ATOM 1601 N N . ARG A 1 220 ? -15.894 9.661 6.537 1.00 94.31 220 ARG A N 1
ATOM 1602 C CA . ARG A 1 220 ? -14.767 9.750 7.482 1.00 94.31 220 ARG A CA 1
ATOM 1603 C C . ARG A 1 220 ? -13.669 8.748 7.145 1.00 94.31 220 ARG A C 1
ATOM 1605 O O . ARG A 1 220 ? -12.499 9.104 7.196 1.00 94.31 220 ARG A O 1
ATOM 1612 N N . ALA A 1 221 ? -14.048 7.530 6.767 1.00 94.62 221 ALA A N 1
ATOM 1613 C CA . ALA A 1 221 ? -13.115 6.508 6.315 1.00 94.62 221 ALA A CA 1
ATOM 1614 C C . ALA A 1 221 ? -12.380 6.948 5.040 1.00 94.62 221 ALA A C 1
ATOM 1616 O O . ALA A 1 221 ? -11.165 6.818 4.969 1.00 94.62 221 ALA A O 1
ATOM 1617 N N . CYS A 1 222 ? -13.085 7.558 4.081 1.00 94.94 222 CYS A N 1
ATOM 1618 C CA . CYS A 1 222 ? -12.488 8.152 2.883 1.00 94.94 222 CYS A CA 1
ATOM 1619 C C . CYS A 1 222 ? -11.495 9.268 3.231 1.00 94.94 222 CYS A C 1
ATOM 1621 O O . CYS A 1 222 ? -10.340 9.227 2.808 1.00 94.94 222 CYS A O 1
ATOM 1623 N N . ALA A 1 223 ? -11.909 10.207 4.087 1.00 94.06 223 ALA A N 1
ATOM 1624 C CA . ALA A 1 223 ? -11.062 11.306 4.544 1.00 94.06 223 ALA A CA 1
ATOM 1625 C C . ALA A 1 223 ? -9.853 10.865 5.391 1.00 94.06 223 ALA A C 1
ATOM 1627 O O . ALA A 1 223 ? -8.948 11.664 5.613 1.00 94.06 223 ALA A O 1
ATOM 1628 N N . ALA A 1 224 ? -9.830 9.619 5.869 1.00 94.94 224 ALA A N 1
ATOM 1629 C CA . ALA A 1 224 ? -8.669 9.020 6.516 1.00 94.94 224 ALA A CA 1
ATOM 1630 C C . ALA A 1 224 ? -7.801 8.240 5.511 1.00 94.94 224 ALA A C 1
ATOM 1632 O O . ALA A 1 224 ? -6.585 8.407 5.489 1.00 94.94 224 ALA A O 1
ATOM 1633 N N . ALA A 1 225 ? -8.421 7.409 4.667 1.00 95.88 225 ALA A N 1
ATOM 1634 C CA . ALA A 1 225 ? -7.743 6.500 3.744 1.00 95.88 225 ALA A CA 1
ATOM 1635 C C . ALA A 1 225 ? -6.985 7.236 2.639 1.00 95.88 225 ALA A C 1
ATOM 1637 O O . ALA A 1 225 ? -5.827 6.912 2.385 1.00 95.88 225 ALA A O 1
ATOM 1638 N N . VAL A 1 226 ? -7.595 8.249 2.015 1.00 94.75 226 VAL A N 1
ATOM 1639 C CA . VAL A 1 226 ? -6.958 8.970 0.903 1.00 94.75 226 VAL A CA 1
ATOM 1640 C C . VAL A 1 226 ? -5.702 9.724 1.368 1.00 94.75 226 VAL A C 1
ATOM 1642 O O . VAL A 1 226 ? -4.640 9.490 0.789 1.00 94.75 226 VAL A O 1
ATOM 1645 N N . PRO A 1 227 ? -5.729 10.546 2.441 1.00 94.62 227 PRO A N 1
ATOM 1646 C CA . PRO A 1 227 ? -4.508 11.178 2.943 1.00 94.62 227 PRO A CA 1
ATOM 1647 C C . PRO A 1 227 ? -3.464 10.185 3.459 1.00 94.62 227 PRO A C 1
ATOM 1649 O O . PRO A 1 227 ? -2.276 10.487 3.380 1.00 94.62 227 PRO A O 1
ATOM 1652 N N . ALA A 1 228 ? -3.871 9.022 3.981 1.00 95.81 228 ALA A N 1
ATOM 1653 C CA . ALA A 1 228 ? -2.937 7.984 4.417 1.00 95.81 228 ALA A CA 1
ATOM 1654 C C . ALA A 1 228 ? -2.185 7.354 3.234 1.00 95.81 228 ALA A C 1
ATOM 1656 O O . ALA A 1 228 ? -0.963 7.241 3.294 1.00 95.81 228 ALA A O 1
ATOM 1657 N N . LEU A 1 229 ? -2.889 7.022 2.144 1.00 94.50 229 LEU A N 1
ATOM 1658 C CA . LEU A 1 229 ? -2.279 6.529 0.903 1.00 94.50 229 LEU A CA 1
ATOM 1659 C C . LEU A 1 229 ? -1.324 7.564 0.299 1.00 94.50 229 LEU A C 1
ATOM 1661 O O . LEU A 1 229 ? -0.186 7.243 -0.033 1.00 94.50 229 LEU A O 1
ATOM 1665 N N . LEU A 1 230 ? -1.761 8.824 0.213 1.00 93.12 230 LEU A N 1
ATOM 1666 C CA . LEU A 1 230 ? -0.919 9.918 -0.274 1.00 93.12 230 LEU A CA 1
ATOM 1667 C C . LEU A 1 230 ? 0.294 10.154 0.640 1.00 93.12 230 LEU A C 1
ATOM 1669 O O . LEU A 1 230 ? 1.387 10.425 0.153 1.00 93.12 230 LEU A O 1
ATOM 1673 N N . GLY A 1 231 ? 0.125 10.008 1.956 1.00 92.88 231 GLY A N 1
ATOM 1674 C CA . GLY A 1 231 ? 1.210 10.101 2.931 1.00 92.88 231 GLY A CA 1
ATOM 1675 C C . GLY A 1 231 ? 2.231 8.980 2.769 1.00 92.88 231 GLY A C 1
ATOM 1676 O O . GLY A 1 231 ? 3.430 9.237 2.828 1.00 92.88 231 GLY A O 1
ATOM 1677 N N . ALA A 1 232 ? 1.783 7.756 2.495 1.00 93.44 232 ALA A N 1
ATOM 1678 C CA . ALA A 1 232 ? 2.665 6.630 2.208 1.00 93.44 232 ALA A CA 1
ATOM 1679 C C . ALA A 1 232 ? 3.378 6.754 0.855 1.00 93.44 232 ALA A C 1
ATOM 1681 O O . ALA A 1 232 ? 4.558 6.413 0.747 1.00 93.44 232 ALA A O 1
ATOM 1682 N N . ALA A 1 233 ? 2.711 7.309 -0.159 1.00 91.38 233 ALA A N 1
ATOM 1683 C CA . ALA A 1 233 ? 3.341 7.633 -1.437 1.00 91.38 233 ALA A CA 1
ATOM 1684 C C . ALA A 1 233 ? 4.420 8.711 -1.254 1.00 91.38 233 ALA A C 1
ATOM 1686 O O . ALA A 1 233 ? 5.550 8.551 -1.715 1.00 91.38 233 ALA A O 1
ATOM 1687 N N . ALA A 1 234 ? 4.113 9.766 -0.494 1.00 91.56 234 ALA A N 1
ATOM 1688 C CA . ALA A 1 234 ? 5.076 10.803 -0.143 1.00 91.56 234 ALA A CA 1
ATOM 1689 C C . ALA A 1 234 ? 6.245 10.250 0.687 1.00 91.56 234 ALA A C 1
ATOM 1691 O O . ALA A 1 234 ? 7.388 10.647 0.474 1.00 91.56 234 ALA A O 1
ATOM 1692 N N . PHE A 1 235 ? 5.989 9.308 1.599 1.00 91.25 235 PHE A N 1
ATOM 1693 C CA . PHE A 1 235 ? 7.038 8.616 2.347 1.00 91.25 235 PHE A CA 1
ATOM 1694 C C . PHE A 1 235 ? 7.938 7.801 1.418 1.00 91.25 235 PHE A C 1
ATOM 1696 O O . PHE A 1 235 ? 9.155 7.933 1.489 1.00 91.25 235 PHE A O 1
ATOM 1703 N N . SER A 1 236 ? 7.367 7.051 0.477 1.00 89.25 236 SER A N 1
ATOM 1704 C CA . SER A 1 236 ? 8.137 6.298 -0.521 1.00 89.25 236 SER A CA 1
ATOM 1705 C C . SER A 1 236 ? 9.012 7.222 -1.376 1.00 89.25 236 SER A C 1
ATOM 1707 O O . SER A 1 236 ? 10.190 6.942 -1.589 1.00 89.25 236 SER A O 1
ATOM 1709 N N . PHE A 1 237 ? 8.479 8.379 -1.784 1.00 88.75 237 PHE A N 1
ATOM 1710 C CA . PHE A 1 237 ? 9.248 9.416 -2.478 1.00 88.75 237 PHE A CA 1
ATOM 1711 C C . PHE A 1 237 ? 10.354 10.022 -1.597 1.00 88.75 237 PHE A C 1
ATOM 1713 O O . PHE A 1 237 ? 11.457 10.283 -2.073 1.00 88.75 237 PHE A O 1
ATOM 1720 N N . SER A 1 238 ? 10.109 10.194 -0.295 1.00 89.62 238 SER A N 1
ATOM 1721 C CA . SER A 1 238 ? 11.125 10.677 0.647 1.00 89.62 238 SER A CA 1
ATOM 1722 C C . SER A 1 238 ? 12.337 9.746 0.725 1.00 89.62 238 SER A C 1
ATOM 1724 O O . SER A 1 238 ? 13.466 10.227 0.805 1.00 89.62 238 SER A O 1
ATOM 1726 N N . LEU A 1 239 ? 12.129 8.426 0.625 1.00 88.31 239 LEU A N 1
ATOM 1727 C CA . LEU A 1 239 ? 13.216 7.445 0.628 1.00 88.31 239 LEU A CA 1
ATOM 1728 C C . LEU A 1 239 ? 14.130 7.618 -0.592 1.00 88.31 239 LEU A C 1
ATOM 1730 O O . LEU A 1 239 ? 15.350 7.520 -0.454 1.00 88.31 239 LEU A O 1
ATOM 1734 N N . LEU A 1 240 ? 13.561 7.943 -1.759 1.00 87.00 240 LEU A N 1
ATOM 1735 C CA . LEU A 1 240 ? 14.334 8.302 -2.950 1.00 87.00 240 LEU A CA 1
ATOM 1736 C C . LEU A 1 240 ? 15.153 9.581 -2.713 1.00 87.00 240 LEU A C 1
ATOM 1738 O O . LEU A 1 240 ? 16.360 9.595 -2.940 1.00 87.00 240 LEU A O 1
ATOM 1742 N N . VAL A 1 241 ? 14.519 10.649 -2.215 1.00 85.44 241 VAL A N 1
ATOM 1743 C CA . VAL A 1 241 ? 15.177 11.955 -1.985 1.00 85.44 241 VAL A CA 1
ATOM 1744 C C . VAL A 1 241 ? 16.290 11.874 -0.931 1.00 85.44 241 VAL A C 1
ATOM 1746 O O . VAL A 1 241 ? 17.295 12.586 -1.007 1.00 85.44 241 VAL A O 1
ATOM 1749 N N . LEU A 1 242 ? 16.137 11.001 0.065 1.00 84.56 242 LEU A N 1
ATOM 1750 C CA . LEU A 1 242 ? 17.144 10.759 1.101 1.00 84.56 242 LEU A CA 1
ATOM 1751 C C . LEU A 1 242 ? 18.274 9.825 0.647 1.00 84.56 242 LEU A C 1
ATOM 1753 O O . LEU A 1 242 ? 19.235 9.649 1.392 1.00 84.56 242 LEU A O 1
ATOM 1757 N N . GLY A 1 243 ? 18.186 9.244 -0.554 1.00 81.56 243 GLY A N 1
ATOM 1758 C CA . GLY A 1 243 ? 19.169 8.286 -1.065 1.00 81.56 243 GLY A CA 1
ATOM 1759 C C . GLY A 1 243 ? 19.102 6.912 -0.390 1.00 81.56 243 GLY A C 1
ATOM 1760 O O . GLY A 1 243 ? 20.032 6.123 -0.524 1.00 81.56 243 GLY A O 1
ATOM 1761 N N . LEU A 1 244 ? 18.015 6.619 0.330 1.00 82.62 244 LEU A N 1
ATOM 1762 C CA . LEU A 1 244 ? 17.752 5.308 0.932 1.00 82.62 244 LEU A CA 1
ATOM 1763 C C . LEU A 1 244 ? 17.320 4.273 -0.108 1.00 82.62 244 LEU A C 1
ATOM 1765 O O . LEU A 1 244 ? 17.497 3.074 0.090 1.00 82.62 244 LEU A O 1
ATOM 1769 N N . VAL A 1 245 ? 16.732 4.745 -1.204 1.00 82.25 245 VAL A N 1
ATOM 1770 C CA . VAL A 1 245 ? 16.243 3.932 -2.310 1.00 82.25 245 VAL A CA 1
ATOM 1771 C C . VAL A 1 245 ? 16.803 4.501 -3.610 1.00 82.25 245 VAL A C 1
ATOM 1773 O O . VAL A 1 245 ? 16.704 5.700 -3.860 1.00 82.25 245 VAL A O 1
ATOM 1776 N N . GLY A 1 246 ? 17.403 3.648 -4.445 1.00 80.25 246 GLY A N 1
ATOM 1777 C CA . GLY A 1 246 ? 17.891 4.058 -5.763 1.00 80.25 246 GLY A CA 1
ATOM 1778 C C . GLY A 1 246 ? 16.741 4.366 -6.739 1.00 80.25 246 GLY A C 1
ATOM 1779 O O . GLY A 1 246 ? 15.660 3.793 -6.592 1.00 80.25 246 GLY A O 1
ATOM 1780 N N . PRO A 1 247 ? 16.953 5.197 -7.779 1.00 80.62 247 PRO A N 1
ATOM 1781 C CA . PRO A 1 247 ? 15.910 5.560 -8.746 1.00 80.62 247 PRO A CA 1
ATOM 1782 C C . PRO A 1 247 ? 15.210 4.361 -9.396 1.00 80.62 247 PRO A C 1
ATOM 1784 O O . PRO A 1 247 ? 13.989 4.362 -9.506 1.00 80.62 247 PRO A O 1
ATOM 1787 N N . GLY A 1 248 ? 15.960 3.308 -9.745 1.00 77.50 248 GLY A N 1
ATOM 1788 C CA . GLY A 1 248 ? 15.381 2.084 -10.308 1.00 77.50 248 GLY A CA 1
ATOM 1789 C C . GLY A 1 248 ? 14.498 1.324 -9.313 1.00 77.50 248 GLY A C 1
ATOM 1790 O O . GLY A 1 248 ? 13.426 0.858 -9.666 1.00 77.50 248 GLY A O 1
ATOM 1791 N N . VAL A 1 249 ? 14.878 1.262 -8.036 1.00 77.38 249 VAL A N 1
ATOM 1792 C CA . VAL A 1 249 ? 14.041 0.628 -7.002 1.00 77.38 249 VAL A CA 1
ATOM 1793 C C . VAL A 1 249 ? 12.759 1.436 -6.784 1.00 77.38 249 VAL A C 1
ATOM 1795 O O . VAL A 1 249 ? 11.683 0.858 -6.697 1.00 77.38 249 VAL A O 1
ATOM 1798 N N . PHE A 1 250 ? 12.844 2.769 -6.763 1.00 81.06 250 PHE A N 1
ATOM 1799 C CA . PHE A 1 250 ? 11.660 3.622 -6.655 1.00 81.06 250 PHE A CA 1
ATOM 1800 C C . PHE A 1 250 ? 10.724 3.470 -7.861 1.00 81.06 250 PHE A C 1
ATOM 1802 O O . PHE A 1 250 ? 9.521 3.329 -7.677 1.00 81.06 250 PHE A O 1
ATOM 1809 N N . GLN A 1 251 ? 11.265 3.436 -9.082 1.00 80.06 251 GLN A N 1
ATOM 1810 C CA . GLN A 1 251 ? 10.482 3.182 -10.294 1.00 80.06 251 GLN A CA 1
ATOM 1811 C C . GLN A 1 251 ? 9.793 1.812 -10.258 1.00 80.06 251 GLN A C 1
ATOM 1813 O O . GLN A 1 251 ? 8.624 1.729 -10.617 1.00 80.06 251 GLN A O 1
ATOM 1818 N N . LEU A 1 252 ? 10.458 0.760 -9.764 1.00 77.19 252 LEU A N 1
ATOM 1819 C CA . LEU A 1 252 ? 9.815 -0.548 -9.578 1.00 77.19 252 LEU A CA 1
ATOM 1820 C C . LEU A 1 252 ? 8.650 -0.489 -8.602 1.00 77.19 252 LEU A C 1
ATOM 1822 O O . LEU A 1 252 ? 7.604 -1.052 -8.885 1.00 77.19 252 LEU A O 1
ATOM 1826 N N . LEU A 1 253 ? 8.807 0.215 -7.482 1.00 79.12 253 LEU A N 1
ATOM 1827 C CA . LEU A 1 253 ? 7.734 0.367 -6.498 1.00 79.12 253 LEU A CA 1
ATOM 1828 C C . LEU A 1 253 ? 6.559 1.214 -6.996 1.00 79.12 253 LEU A C 1
ATOM 1830 O O . LEU A 1 253 ? 5.493 1.154 -6.403 1.00 79.12 253 LEU A O 1
ATOM 1834 N N . LEU A 1 254 ? 6.740 2.015 -8.049 1.00 79.88 254 LEU A N 1
ATOM 1835 C CA . LEU A 1 254 ? 5.631 2.703 -8.715 1.00 79.88 254 LEU A CA 1
ATOM 1836 C C . LEU A 1 254 ? 4.889 1.799 -9.708 1.00 79.88 254 LEU A C 1
ATOM 1838 O O . LEU A 1 254 ? 3.727 2.061 -10.004 1.00 79.88 254 LEU A O 1
ATOM 1842 N N . LEU A 1 255 ? 5.569 0.782 -10.244 1.00 73.12 255 LEU A N 1
ATOM 1843 C CA . LEU A 1 255 ? 5.020 -0.174 -11.208 1.00 73.12 255 LEU A CA 1
ATOM 1844 C C . LEU A 1 255 ? 4.394 -1.411 -10.543 1.00 73.12 255 LEU A C 1
ATOM 1846 O O . LEU A 1 255 ? 3.746 -2.190 -11.239 1.00 73.12 255 LEU A O 1
ATOM 1850 N N . MET A 1 256 ? 4.625 -1.618 -9.241 1.00 68.50 256 MET A N 1
ATOM 1851 C CA . MET A 1 256 ? 4.157 -2.771 -8.458 1.00 68.50 256 MET A CA 1
ATOM 1852 C C . MET A 1 256 ? 3.153 -2.379 -7.384 1.00 68.50 256 MET A C 1
ATOM 1854 O O . MET A 1 256 ? 2.210 -3.174 -7.172 1.00 68.50 256 MET A O 1
#

Nearest PDB structures (foldseek):
  2jsw-assembly1_A  TM=3.095E-01  e=4.794E+00  Mus musculus

pLDDT: mean 87.83, std 8.61, range [51.72, 97.0]

Foldseek 3Di:
DVVVVCPPLLNCCVPPVLVSLLCLLVVVDDLPQLVVLLLLLQLLLLQLLQPFDQVLVCLLVVRDGAPDDHSVVLSVLQNVLVLLLLLQLLLQLLQLLVQLVDDDNVVSLCPLQVLLVVLLVLLVVLLPVQASPPVLVVSLVVSVVSSVVSCVVCVSLSVSLSSQLSSLSSLSSVLSVQLVVCRVVSHSVSSNVSVVVSVVVSLQSSLSSSCSSSVDDSVSSNSSNVSSSSSSLSSLSSCCRNVVAPPNSSSSNVSD

Mean predicted aligned error: 5.35 Å

Sequence (256 aa):
MTLMLKNIFPVKLIFRPAEAFTELTEGRTGWAWPLALYTAATLATAALLAAAPAEFLEAGSGGLPPPAGGFAVYLITGLPGGLAFAFFSCALLTGFASVLRTGRLMLRVPLPTAITAIYAFFFIARYNARSGGPLGWAVAAAALGLAAWAALRDPRAYLQLVKAFLSLSVFSAAAGLAGAAALLAGAPEVYKAAEYTFSLISIIWLIRAAAAVTGLSAARACAAAVPALLGAAAFSFSLLVLGLVGPGVFQLLLLM

Secondary structure (DSSP, 8-state):
-HHHHTTSHHHHHHH-HHHHHHHHHTT-S-SHHHHHHHHHHHHHHHHHHHHS-HHHHHHHTTS-PPPS--HHHHHHHHHHHHHHHHHHHHHHHHHHHHHTTSS-HHHHTHHHHHHHHHHHHHHHTTTTSSS-HHHHHHHHHHHHHHHHHHHHHSHHHHHHHHHHHHHTHHHHHHHHHHHHHHHHTT-HHHHHHHHHHHHHHHHHHHHHHHHHHH---HHHHHHHHHHHHHHHHHHHHHHHHTTSS-HHHHHHHHH-

Radius of gyration: 18.58 Å; Cα contacts (8 Å, |Δi|>4): 311; chains: 1; bounding box: 44×48×48 Å

Solvent-accessible surface area (backbone atoms only — not comparable to full-atom values): 12898 Å² total; per-residue (Å²): 111,76,74,61,56,55,68,37,64,74,51,20,45,74,80,37,44,67,62,39,39,51,36,39,66,72,59,74,52,64,68,64,61,22,52,51,32,32,52,50,17,45,49,43,42,18,46,46,63,49,69,50,55,60,71,48,46,16,65,36,58,79,68,50,71,66,57,91,71,43,41,67,56,41,35,68,47,37,50,59,50,51,48,52,40,46,52,48,19,27,13,35,25,42,38,35,40,63,65,55,69,57,81,64,59,87,77,46,47,56,52,50,44,47,54,28,47,54,56,33,50,58,42,61,76,27,57,84,43,87,54,38,51,74,66,39,54,52,53,52,51,49,52,51,52,50,25,52,50,26,24,67,75,41,50,66,51,20,54,42,43,38,46,49,56,32,40,45,22,51,39,51,34,50,25,36,52,49,31,49,52,18,57,78,67,72,33,33,68,54,26,36,51,37,46,54,51,33,49,53,50,40,52,57,50,48,22,52,39,42,13,64,58,70,71,40,54,62,69,46,17,39,56,14,43,54,33,13,49,53,33,29,52,35,48,57,51,40,34,43,35,57,66,77,34,54,73,53,58,52,52,47,59,73,76,100